Protein AF-0000000082466455 (afdb_homodimer)

Organism: NCBI:txid158383

Solvent-accessible surface area (backbone atoms only — not comparable to full-atom values): 13881 Å² total; per-residue (Å²): 121,80,54,80,85,38,40,35,32,42,37,34,37,59,54,30,29,30,34,30,73,45,68,68,47,48,50,51,32,52,70,44,43,46,78,73,45,52,75,48,39,27,40,29,55,60,78,48,70,67,38,54,51,48,39,32,26,54,29,37,38,60,26,52,30,35,30,34,48,89,71,61,56,89,61,53,68,54,72,62,42,82,43,93,73,68,73,70,68,55,78,67,77,75,62,72,74,73,79,71,82,70,79,76,73,80,74,82,76,82,76,86,74,79,69,74,87,128,120,79,53,81,84,39,38,35,33,42,38,35,38,58,54,30,29,30,35,31,74,46,68,68,46,47,52,52,33,51,72,44,43,47,78,72,45,51,76,49,38,29,41,30,54,61,79,48,70,67,38,54,50,48,38,32,25,55,29,38,39,60,27,52,30,33,30,36,48,89,72,60,54,88,62,54,68,55,72,62,42,82,43,92,72,68,74,72,67,55,80,65,74,75,62,74,72,74,79,69,80,70,79,74,72,77,73,80,75,80,82,86,80,80,78,68,87,121

Secondary structure (DSSP, 8-state):
---GGGEEEEEEETTEEEEE--HHHHHHHHHH--SSS-EEEEEEE---HHHHHHHHHHSEES-SEEEEGGG--TTTT-SEEEE---TT----------------------S-------/---GGGEEEEEEETTEEEEE--HHHHHHHHHH--SSS-EEEEEEE---HHHHHHHHHHSEES-SEEEEGGG--TTTT-SEEEE---TT------------------------------

InterPro domains:
  IPR009027 Large ribosomal subunit protein bL9/RNase H1, N-terminal [SSF55658] (7-55)
  IPR011320 Ribonuclease H1, N-terminal [PF01693] (8-55)
  IPR037056 Ribonuclease H1, N-terminal domain superfamily [G3DSA:3.40.970.10] (5-66)

Radius of gyration: 27.89 Å; Cα contacts (8 Å, |Δi|>4): 369; chains: 2; bounding box: 86×78×66 Å

Nearest PDB structures (foldseek):
  2xkj-assembly1_E-2  TM=7.579E-01  e=4.063E-01  Acinetobacter baumannii
  7yq8-assembly1_B  TM=6.892E-01  e=7.282E-01  Homo sapiens
  2xcr-assembly2_S  TM=5.497E-01  e=3.808E-01  Staphylococcus aureus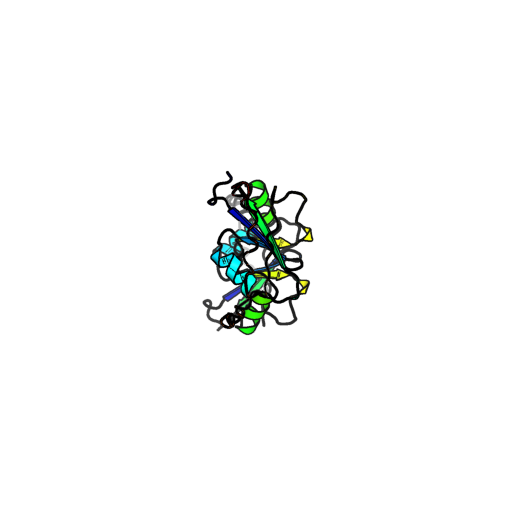
  6zy5-assembly1_B  TM=6.021E-01  e=5.618E-01  Homo sapiens
  6zy7-assembly1_B  TM=6.020E-01  e=6.396E-01  Homo sapiens

pLDDT: mean 76.19, std 29.37, range [19.64, 98.81]

Foldseek 3Di:
DQPLQFKWKWKDFPPDIDIGNDPVVVVVCVVPDDPPPPMDMDMDGDCDPVNVVVCVVVHPDPDPDDDDPVPDDPCNVPDDDDDPDDPPPPVPPPPPPPPPVPPPDPPPDDDDPPDDDD/DQPLQFKKKWKDFPPDIDIGNDPVVVVVCVVPDDPPPPMDMDMDGDCDPVNVVVCVVVHPDPDPDDDDPVPDDPCNVPDDDDDPDDPPVPVPPPPPPPPPPPPPPCPPDDDDDDPPPD

Structure (mmCIF, N/CA/C/O backbone):
data_AF-0000000082466455-model_v1
#
loop_
_entity.id
_entity.type
_entity.pdbx_description
1 polymer 'Uncharacterized protein LOC111371151'
#
loop_
_atom_site.group_PDB
_atom_site.id
_atom_site.type_symbol
_atom_site.label_atom_id
_atom_site.label_alt_id
_atom_site.label_comp_id
_atom_site.label_asym_id
_atom_site.label_entity_id
_atom_site.label_seq_id
_atom_site.pdbx_PDB_ins_code
_atom_site.Cartn_x
_atom_site.Cartn_y
_atom_site.Cartn_z
_atom_site.occupancy
_atom_site.B_iso_or_equiv
_atom_site.auth_seq_id
_atom_site.auth_comp_id
_atom_site.auth_asym_id
_atom_site.auth_atom_id
_atom_site.pdbx_PDB_model_num
ATOM 1 N N . MET A 1 1 ? -4.281 29.531 2.154 1 42.91 1 MET A N 1
ATOM 2 C CA . MET A 1 1 ? -4.984 28.344 2.631 1 42.91 1 MET A CA 1
ATOM 3 C C . MET A 1 1 ? -4.664 27.141 1.763 1 42.91 1 MET A C 1
ATOM 5 O O . MET A 1 1 ? -4.32 27.281 0.588 1 42.91 1 MET A O 1
ATOM 9 N N . ALA A 1 2 ? -4.016 26.156 2.412 1 56.28 2 ALA A N 1
ATOM 10 C CA . ALA A 1 2 ? -3.617 25.094 1.496 1 56.28 2 ALA A CA 1
ATOM 11 C C . ALA A 1 2 ? -4.75 24.75 0.532 1 56.28 2 ALA A C 1
ATOM 13 O O . ALA A 1 2 ? -5.918 24.734 0.919 1 56.28 2 ALA A O 1
ATOM 14 N N . ASP A 1 3 ? -4.609 25.078 -0.739 1 65 3 ASP A N 1
ATOM 15 C CA . ASP A 1 3 ? -5.629 24.812 -1.751 1 65 3 ASP A CA 1
ATOM 16 C C . ASP A 1 3 ? -6.098 23.359 -1.711 1 65 3 ASP A C 1
ATOM 18 O O . ASP A 1 3 ? -5.289 22.453 -1.527 1 65 3 ASP A O 1
ATOM 22 N N . GLU A 1 4 ? -7.398 23.141 -1.585 1 70.38 4 GLU A N 1
ATOM 23 C CA . GLU A 1 4 ? -8.078 21.844 -1.556 1 70.38 4 GLU A CA 1
ATOM 24 C C . GLU A 1 4 ? -7.512 20.906 -2.611 1 70.38 4 GLU A C 1
ATOM 26 O O . GLU A 1 4 ? -7.551 19.672 -2.441 1 70.38 4 GLU A O 1
ATOM 31 N N . LYS A 1 5 ? -6.777 21.688 -3.59 1 81 5 LYS A N 1
ATOM 32 C CA . LYS A 1 5 ? -6.262 20.906 -4.707 1 81 5 LYS A CA 1
ATOM 33 C C . LYS A 1 5 ? -5.004 20.141 -4.312 1 81 5 LYS A C 1
ATOM 35 O O . LYS A 1 5 ? -4.672 19.109 -4.922 1 81 5 LYS A O 1
ATOM 40 N N . ASP A 1 6 ? -4.465 20.5 -3.186 1 92.88 6 ASP A N 1
ATOM 41 C CA . ASP A 1 6 ? -3.205 19.875 -2.807 1 92.88 6 ASP A CA 1
ATOM 42 C C . ASP A 1 6 ? -3.396 18.953 -1.604 1 92.88 6 ASP A C 1
ATOM 44 O O . ASP A 1 6 ? -2.42 18.516 -0.985 1 92.88 6 ASP A O 1
ATOM 48 N N . ALA A 1 7 ? -4.664 18.656 -1.345 1 96.44 7 ALA A N 1
ATOM 49 C CA . ALA A 1 7 ? -4.957 17.812 -0.189 1 96.44 7 ALA A CA 1
ATOM 50 C C . ALA A 1 7 ? -4.504 16.375 -0.431 1 96.44 7 ALA A C 1
ATOM 52 O O . ALA A 1 7 ? -4.5 15.906 -1.57 1 96.44 7 ALA A O 1
ATOM 53 N N . PHE A 1 8 ? -4.043 15.773 0.635 1 97.94 8 PHE A N 1
ATOM 54 C CA . PHE A 1 8 ? -3.789 14.336 0.643 1 97.94 8 PHE A CA 1
ATOM 55 C C . PHE A 1 8 ? -4.207 13.719 1.972 1 97.94 8 PHE A C 1
ATOM 57 O O . PHE A 1 8 ? -4.344 14.43 2.975 1 97.94 8 PHE A O 1
ATOM 64 N N . TYR A 1 9 ? -4.438 12.477 1.928 1 98 9 TYR A N 1
ATOM 65 C CA . TYR A 1 9 ? -4.863 11.742 3.111 1 98 9 TYR A CA 1
ATOM 66 C C . TYR A 1 9 ? -3.896 10.602 3.42 1 98 9 TYR A C 1
ATOM 68 O O . TYR A 1 9 ? -3.445 9.898 2.512 1 98 9 TYR A O 1
ATOM 76 N N . VAL A 1 10 ? -3.547 10.547 4.695 1 98.5 10 VAL A N 1
ATOM 77 C CA . VAL A 1 10 ? -2.75 9.43 5.191 1 98.5 10 VAL A CA 1
ATOM 78 C C . VAL A 1 10 ? -3.637 8.477 5.984 1 98.5 10 VAL A C 1
ATOM 80 O O . VAL A 1 10 ? -4.285 8.875 6.953 1 98.5 10 VAL A O 1
ATOM 83 N N . VAL A 1 11 ? -3.721 7.23 5.512 1 98.06 11 VAL A N 1
ATOM 84 C CA . VAL A 1 11 ? -4.488 6.191 6.191 1 98.06 11 VAL A CA 1
ATOM 85 C C . VAL A 1 11 ? -3.537 5.172 6.816 1 98.06 11 VAL A C 1
ATOM 87 O O . VAL A 1 11 ? -2.662 4.629 6.137 1 98.06 11 VAL A O 1
ATOM 90 N N . ARG A 1 12 ? -3.621 4.996 8.125 1 97.12 12 ARG A N 1
ATOM 91 C CA . ARG A 1 12 ? -2.893 3.92 8.789 1 97.12 12 ARG A CA 1
ATOM 92 C C . ARG A 1 12 ? -3.834 2.785 9.18 1 97.12 12 ARG A C 1
ATOM 94 O O . ARG A 1 12 ? -4.785 2.994 9.93 1 97.12 12 ARG A O 1
ATOM 101 N N . LYS A 1 13 ? -3.646 1.694 8.586 1 96.69 13 LYS A N 1
ATOM 102 C CA . LYS A 1 13 ? -4.344 0.462 8.945 1 96.69 13 LYS A CA 1
ATOM 103 C C . LYS A 1 13 ? -3.373 -0.584 9.484 1 96.69 13 LYS A C 1
ATOM 105 O O . LYS A 1 13 ? -2.668 -1.239 8.711 1 96.69 13 LYS A O 1
ATOM 110 N N . GLY A 1 14 ? -3.385 -0.722 10.82 1 95.94 14 GLY A N 1
ATOM 111 C CA . GLY A 1 14 ? -2.322 -1.519 11.406 1 95.94 14 GLY A CA 1
ATOM 112 C C . GLY A 1 14 ? -0.934 -1.009 11.07 1 95.94 14 GLY A C 1
ATOM 113 O O . GLY A 1 14 ? -0.634 0.17 11.273 1 95.94 14 GLY A O 1
ATOM 114 N N . ASN A 1 15 ? -0.105 -1.84 10.484 1 96.94 15 ASN A N 1
ATOM 115 C CA . ASN A 1 15 ? 1.262 -1.458 10.141 1 96.94 15 ASN A CA 1
ATOM 116 C C . ASN A 1 15 ? 1.366 -0.971 8.703 1 96.94 15 ASN A C 1
ATOM 118 O O . ASN A 1 15 ? 2.467 -0.72 8.203 1 96.94 15 ASN A O 1
ATOM 122 N N . ASN A 1 16 ? 0.248 -0.893 8.047 1 97.75 16 ASN A N 1
ATOM 123 C CA . ASN A 1 16 ? 0.204 -0.42 6.668 1 97.75 16 ASN A CA 1
ATOM 124 C C . ASN A 1 16 ? -0.244 1.036 6.59 1 97.75 16 ASN A C 1
ATOM 126 O O . ASN A 1 16 ? -1.339 1.379 7.035 1 97.75 16 ASN A O 1
ATOM 130 N N . VAL A 1 17 ? 0.605 1.864 6.051 1 98.5 17 VAL A N 1
ATOM 131 C CA . VAL A 1 17 ? 0.299 3.281 5.879 1 98.5 17 VAL A CA 1
ATOM 132 C C . VAL A 1 17 ? 0.147 3.598 4.391 1 98.5 17 VAL A C 1
ATOM 134 O O . VAL A 1 17 ? 0.98 3.197 3.576 1 98.5 17 VAL A O 1
ATOM 137 N N . GLY A 1 18 ? -0.947 4.246 4.012 1 98.69 18 GLY A N 1
ATOM 138 C CA . GLY A 1 18 ? -1.205 4.617 2.631 1 98.69 18 GLY A CA 1
ATOM 139 C C . GLY A 1 18 ? -1.49 6.098 2.457 1 98.69 18 GLY A C 1
ATOM 140 O O . GLY A 1 18 ? -2.008 6.746 3.369 1 98.69 18 GLY A O 1
ATOM 141 N N . VAL A 1 19 ? -1.108 6.598 1.293 1 98.81 19 VAL A N 1
ATOM 142 C CA . VAL A 1 19 ? -1.396 7.977 0.917 1 98.81 19 VAL A CA 1
ATOM 143 C C . VAL A 1 19 ? -2.438 8 -0.2 1 98.81 19 VAL A C 1
ATOM 145 O O . VAL A 1 19 ? -2.295 7.305 -1.206 1 98.81 19 VAL A O 1
ATOM 148 N N . TYR A 1 20 ? -3.461 8.805 0.014 1 98 20 TYR A N 1
ATOM 149 C CA . TYR A 1 20 ? -4.543 8.984 -0.948 1 98 20 TYR A CA 1
ATOM 150 C C . TYR A 1 20 ? -4.691 10.453 -1.339 1 98 20 TYR A C 1
ATOM 152 O O . TYR A 1 20 ? -4.527 11.344 -0.501 1 98 20 TYR A O 1
ATOM 160 N N . LYS A 1 21 ? -4.996 10.625 -2.605 1 96.81 21 LYS A N 1
ATOM 161 C CA . LYS A 1 21 ? -5.316 11.977 -3.066 1 96.81 21 LYS A CA 1
ATOM 162 C C . LYS A 1 21 ? -6.742 12.047 -3.604 1 96.81 21 LYS A C 1
ATOM 164 O O . LYS A 1 21 ? -7.273 13.141 -3.826 1 96.81 21 LYS A O 1
ATOM 169 N N . SER A 1 22 ? -7.398 10.93 -3.744 1 94.38 22 SER A N 1
ATOM 170 C CA . SER A 1 22 ? -8.789 10.812 -4.176 1 94.38 22 SER A CA 1
ATOM 171 C C . SER A 1 22 ? -9.711 10.516 -2.996 1 94.38 22 SER A C 1
ATOM 173 O O . SER A 1 22 ? -9.539 9.516 -2.305 1 94.38 22 SER A O 1
ATOM 175 N N . ILE A 1 23 ? -10.727 11.359 -2.875 1 92.56 23 ILE A N 1
ATOM 176 C CA . ILE A 1 23 ? -11.695 11.164 -1.804 1 92.56 23 ILE A CA 1
ATOM 177 C C . ILE A 1 23 ? -12.461 9.867 -2.029 1 92.56 23 ILE A C 1
ATOM 179 O O . ILE A 1 23 ? -12.789 9.156 -1.074 1 92.56 23 ILE A O 1
ATOM 183 N N . SER A 1 24 ? -12.773 9.656 -3.291 1 95.69 24 SER A N 1
ATOM 184 C CA . SER A 1 24 ? -13.508 8.438 -3.611 1 95.69 24 SER A CA 1
ATOM 185 C C . SER A 1 24 ? -12.719 7.195 -3.197 1 95.69 24 SER A C 1
ATOM 187 O O . SER A 1 24 ? -13.281 6.258 -2.627 1 95.69 24 SER A O 1
ATOM 189 N N . ASP A 1 25 ? -11.383 7.152 -3.459 1 96.75 25 ASP A N 1
ATOM 190 C CA . ASP A 1 25 ? -10.547 6.023 -3.066 1 96.75 25 ASP A CA 1
ATOM 191 C C . ASP A 1 25 ? -10.438 5.93 -1.546 1 96.75 25 ASP A C 1
ATOM 193 O O . ASP A 1 25 ? -10.414 4.832 -0.987 1 96.75 25 ASP A O 1
ATOM 197 N N . LEU A 1 26 ? -10.32 7.09 -0.921 1 96.5 26 LEU A N 1
ATOM 198 C CA . LEU A 1 26 ? -10.258 7.109 0.536 1 96.5 26 LEU A CA 1
ATOM 199 C C . LEU A 1 26 ? -11.523 6.5 1.142 1 96.5 26 LEU A C 1
ATOM 201 O O . LEU A 1 26 ? -11.438 5.648 2.031 1 96.5 26 LEU A O 1
ATOM 205 N N . GLN A 1 27 ? -12.711 6.898 0.647 1 93.81 27 GLN A N 1
ATOM 206 C CA . GLN A 1 27 ? -13.977 6.406 1.172 1 93.81 27 GLN A CA 1
ATOM 207 C C . GLN A 1 27 ? -14.125 4.902 0.95 1 93.81 27 GLN A C 1
ATOM 209 O O . GLN A 1 27 ? -14.641 4.191 1.812 1 93.81 27 GLN A O 1
ATOM 214 N N . ALA A 1 28 ? -13.734 4.453 -0.174 1 94.25 28 ALA A N 1
ATOM 215 C CA . ALA A 1 28 ? -13.836 3.031 -0.498 1 94.25 28 ALA A CA 1
ATOM 216 C C . ALA A 1 28 ? -13.023 2.188 0.484 1 94.25 28 ALA A C 1
ATOM 218 O O . ALA A 1 28 ? -13.492 1.142 0.943 1 94.25 28 ALA A O 1
ATOM 219 N N . VAL A 1 29 ? -11.812 2.623 0.77 1 94.44 29 VAL A N 1
ATOM 220 C CA . VAL A 1 29 ? -10.961 1.854 1.672 1 94.44 29 VAL A CA 1
ATOM 221 C C . VAL A 1 29 ? -11.555 1.864 3.078 1 94.44 29 VAL A C 1
ATOM 223 O O . VAL A 1 29 ? -11.516 0.851 3.779 1 94.44 29 VAL A O 1
ATOM 226 N N . LEU A 1 30 ? -12.102 2.994 3.51 1 93.44 30 LEU A N 1
ATOM 227 C CA . LEU A 1 30 ? -12.664 3.102 4.852 1 93.44 30 LEU A CA 1
ATOM 228 C C . LEU A 1 30 ? -13.922 2.248 4.98 1 93.44 30 LEU A C 1
ATOM 230 O O . LEU A 1 30 ? -14.156 1.635 6.027 1 93.44 30 LEU A O 1
ATOM 234 N N . ARG A 1 31 ? -14.672 2.141 3.918 1 91.06 31 ARG A N 1
ATOM 235 C CA . ARG A 1 31 ? -15.906 1.37 3.93 1 91.06 31 ARG A CA 1
ATOM 236 C C . ARG A 1 31 ? -15.617 -0.127 3.967 1 91.06 31 ARG A C 1
ATOM 238 O O . ARG A 1 31 ? -16.406 -0.903 4.508 1 91.06 31 ARG A O 1
ATOM 245 N N . SER A 1 32 ? -14.516 -0.476 3.367 1 90.88 32 SER A N 1
ATOM 246 C CA . SER A 1 32 ? -14.195 -1.896 3.25 1 90.88 32 SER A CA 1
ATOM 247 C C . SER A 1 32 ? -13.391 -2.385 4.449 1 90.88 32 SER A C 1
ATOM 249 O O . SER A 1 32 ? -13.172 -3.586 4.605 1 90.88 32 SER A O 1
ATOM 251 N N . SER A 1 33 ? -12.992 -1.539 5.32 1 89.56 33 SER A N 1
ATOM 252 C CA . SER A 1 33 ? -12.07 -1.89 6.402 1 89.56 33 SER A CA 1
ATOM 253 C C . SER A 1 33 ? -12.789 -2.65 7.512 1 89.56 33 SER A C 1
ATOM 255 O O . SER A 1 33 ? -13.914 -2.301 7.887 1 89.56 33 SER A O 1
ATOM 257 N N . VAL A 1 34 ? -12.141 -3.701 7.992 1 87.31 34 VAL A N 1
ATOM 258 C CA . VAL A 1 34 ? -12.586 -4.418 9.18 1 87.31 34 VAL A CA 1
ATOM 259 C C . VAL A 1 34 ? -12.008 -3.762 10.43 1 87.31 34 VAL A C 1
ATOM 261 O O . VAL A 1 34 ? -11.125 -2.908 10.336 1 87.31 34 VAL A O 1
ATOM 264 N N . ASN A 1 35 ? -12.5 -4.156 11.602 1 82.38 35 ASN A N 1
ATOM 265 C CA . ASN A 1 35 ? -12.094 -3.506 12.844 1 82.38 35 ASN A CA 1
ATOM 266 C C . ASN A 1 35 ? -10.656 -3.852 13.219 1 82.38 35 ASN A C 1
ATOM 268 O O . ASN A 1 35 ? -10 -3.096 13.938 1 82.38 35 ASN A O 1
ATOM 272 N N . ASP A 1 36 ? -10.227 -5.008 12.797 1 86.06 36 ASP A N 1
ATOM 273 C CA . ASP A 1 36 ? -8.852 -5.434 13.031 1 86.06 36 ASP A CA 1
ATOM 274 C C . ASP A 1 36 ? -8.148 -5.75 11.711 1 86.06 36 ASP A C 1
ATOM 276 O O . ASP A 1 36 ? -8.516 -6.703 11.016 1 86.06 36 ASP A O 1
ATOM 280 N N . PRO A 1 37 ? -7.129 -4.914 11.453 1 91.06 37 PRO A N 1
ATOM 281 C CA . PRO A 1 37 ? -6.402 -3.951 12.281 1 91.06 37 PRO A CA 1
ATOM 282 C C . PRO A 1 37 ? -7.121 -2.609 12.398 1 91.06 37 PRO A C 1
ATOM 284 O O . PRO A 1 37 ? -8.039 -2.328 11.633 1 91.06 37 PRO A O 1
ATOM 287 N N . SER A 1 38 ? -6.816 -1.804 13.414 1 92.12 38 SER A N 1
ATOM 288 C CA . SER A 1 38 ? -7.387 -0.475 13.617 1 92.12 38 SER A CA 1
ATOM 289 C C . SER A 1 38 ? -7.008 0.464 12.477 1 92.12 38 SER A C 1
ATOM 291 O O . SER A 1 38 ? -5.984 0.271 11.82 1 92.12 38 SER A O 1
ATOM 293 N N . VAL A 1 39 ? -7.891 1.496 12.289 1 95.38 39 VAL A N 1
ATOM 294 C CA . VAL A 1 39 ? -7.684 2.434 11.188 1 95.38 39 VAL A CA 1
ATOM 295 C C . VAL A 1 39 ? -7.652 3.861 11.727 1 95.38 39 VAL A C 1
ATOM 297 O O . VAL A 1 39 ? -8.453 4.223 12.594 1 95.38 39 VAL A O 1
ATOM 300 N N . SER A 1 40 ? -6.715 4.625 11.305 1 95.75 40 SER A N 1
ATOM 301 C CA . SER A 1 40 ? -6.66 6.062 11.547 1 95.75 40 SER A CA 1
ATOM 302 C C . SER A 1 40 ? -6.465 6.836 10.242 1 95.75 40 SER A C 1
ATOM 304 O O . SER A 1 40 ? -5.812 6.352 9.32 1 95.75 40 SER A O 1
ATOM 306 N N . VAL A 1 41 ? -7.094 8.016 10.219 1 97.19 41 VAL A N 1
ATOM 307 C CA . VAL A 1 41 ? -7.031 8.836 9.016 1 97.19 41 VAL A CA 1
ATOM 308 C C . VAL A 1 41 ? -6.535 10.234 9.367 1 97.19 41 VAL A C 1
ATOM 310 O O . VAL A 1 41 ? -6.961 10.812 10.367 1 97.19 41 VAL A O 1
ATOM 313 N N . PHE A 1 42 ? -5.621 10.75 8.57 1 97.69 42 PHE A N 1
ATOM 314 C CA . PHE A 1 42 ? -5.086 12.102 8.711 1 97.69 42 PHE A CA 1
ATOM 315 C C . PHE A 1 42 ? -5.199 12.867 7.395 1 97.69 42 PHE A C 1
ATOM 317 O O . PHE A 1 42 ? -5.117 12.273 6.316 1 97.69 42 PHE A O 1
ATOM 324 N N . LYS A 1 43 ? -5.383 14.125 7.539 1 96.81 43 LYS A N 1
ATOM 325 C CA . LYS A 1 43 ? -5.449 15 6.367 1 96.81 43 LYS A CA 1
ATOM 326 C C . LYS A 1 43 ? -4.293 15.992 6.363 1 96.81 43 LYS A C 1
ATOM 328 O O . LYS A 1 43 ? -3.957 16.562 7.398 1 96.81 43 LYS A O 1
ATOM 333 N N . GLY A 1 44 ? -3.582 16.125 5.25 1 97.5 44 GLY A N 1
ATOM 334 C CA . GLY A 1 44 ? -2.533 17.109 5.055 1 97.5 44 GLY A CA 1
ATOM 335 C C . GLY A 1 44 ? -2.652 17.859 3.74 1 97.5 44 GLY A C 1
ATOM 336 O O . GLY A 1 44 ? -3.539 17.562 2.936 1 97.5 44 GLY A O 1
ATOM 337 N N . TYR A 1 45 ? -1.87 18.922 3.625 1 96.38 45 TYR A N 1
ATOM 338 C CA . TYR A 1 45 ? -1.803 19.703 2.393 1 96.38 45 TYR A CA 1
ATOM 339 C C . TYR A 1 45 ? -0.364 19.828 1.906 1 96.38 45 TYR A C 1
ATOM 341 O O . TYR A 1 45 ? 0.562 19.953 2.713 1 96.38 45 TYR A O 1
ATOM 349 N N . GLY A 1 46 ? -0.161 19.719 0.551 1 95.12 46 GLY A N 1
ATOM 350 C CA . GLY A 1 46 ? 1.148 19.953 -0.032 1 95.12 46 GLY A CA 1
ATOM 351 C C . GLY A 1 46 ? 2.156 18.875 0.285 1 95.12 46 GLY A C 1
ATOM 352 O O . GLY A 1 46 ? 3.217 19.141 0.851 1 95.12 46 GLY A O 1
ATOM 353 N N . LEU A 1 47 ? 1.874 17.625 -0.035 1 97 47 LEU A N 1
ATOM 354 C CA . LEU A 1 47 ? 2.848 16.547 0.13 1 97 47 LEU A CA 1
ATOM 355 C C . LEU A 1 47 ? 4.148 16.875 -0.595 1 97 47 LEU A C 1
ATOM 357 O O . LEU A 1 47 ? 4.164 17.016 -1.82 1 97 47 LEU A O 1
ATOM 361 N N . SER A 1 48 ? 5.273 17.031 0.147 1 96.69 48 SER A N 1
ATOM 362 C CA . SER A 1 48 ? 6.535 17.469 -0.445 1 96.69 48 SER A CA 1
ATOM 363 C C . SER A 1 48 ? 7.07 16.422 -1.429 1 96.69 48 SER A C 1
ATOM 365 O O . SER A 1 48 ? 6.785 15.234 -1.298 1 96.69 48 SER A O 1
ATOM 367 N N . ARG A 1 49 ? 7.879 16.891 -2.367 1 96.75 49 ARG A N 1
ATOM 368 C CA . ARG A 1 49 ? 8.539 16 -3.312 1 96.75 49 ARG A CA 1
ATOM 369 C C . ARG A 1 49 ? 9.469 15.031 -2.59 1 96.75 49 ARG A C 1
ATOM 371 O O . ARG A 1 49 ? 9.586 13.867 -2.979 1 96.75 49 ARG A O 1
ATOM 378 N N . GLU A 1 50 ? 10.094 15.477 -1.577 1 97 50 GLU A N 1
ATOM 379 C CA . GLU A 1 50 ? 10.992 14.641 -0.79 1 97 50 GLU A CA 1
ATOM 380 C C . GLU A 1 50 ? 10.242 13.5 -0.109 1 97 50 GLU A C 1
ATOM 382 O O . GLU A 1 50 ? 10.719 12.367 -0.067 1 97 50 GLU A O 1
ATOM 387 N N . ALA A 1 51 ? 9.062 13.812 0.42 1 98 51 ALA A N 1
ATOM 388 C CA . ALA A 1 51 ? 8.227 12.789 1.05 1 98 51 ALA A CA 1
ATOM 389 C C . ALA A 1 51 ? 7.77 11.75 0.03 1 98 51 ALA A C 1
ATOM 391 O O . ALA A 1 51 ? 7.824 10.547 0.295 1 98 51 ALA A O 1
ATOM 392 N N . GLU A 1 52 ? 7.336 12.227 -1.146 1 97.25 52 GLU A N 1
ATOM 393 C CA . GLU A 1 52 ? 6.898 11.328 -2.207 1 97.25 52 GLU A CA 1
ATOM 394 C C . GLU A 1 52 ? 8.023 10.383 -2.631 1 97.25 52 GLU A C 1
ATOM 396 O O . GLU A 1 52 ? 7.809 9.188 -2.805 1 97.25 52 GLU A O 1
ATOM 401 N N . GLN A 1 53 ? 9.211 10.922 -2.775 1 96.5 53 GLN A N 1
ATOM 402 C CA . GLN A 1 53 ? 10.367 10.117 -3.162 1 96.5 53 GLN A CA 1
ATOM 403 C C . GLN A 1 53 ? 10.711 9.094 -2.084 1 96.5 53 GLN A C 1
ATOM 405 O O . GLN A 1 53 ? 11.023 7.941 -2.391 1 96.5 53 GLN A O 1
ATOM 410 N N . TYR A 1 54 ? 10.633 9.578 -0.849 1 97.5 54 TYR A N 1
ATOM 411 C CA . TYR A 1 54 ? 10.969 8.688 0.258 1 97.5 54 TYR A CA 1
ATOM 412 C C . TYR A 1 54 ? 10 7.512 0.323 1 97.5 54 TYR A C 1
ATOM 414 O O . TYR A 1 54 ? 10.422 6.355 0.394 1 97.5 54 TYR A O 1
ATOM 422 N N . VAL A 1 55 ? 8.672 7.797 0.252 1 97.38 55 VAL A N 1
ATOM 423 C CA . VAL A 1 55 ? 7.68 6.73 0.385 1 97.38 55 VAL A CA 1
ATOM 424 C C . VAL A 1 55 ? 7.762 5.797 -0.819 1 97.38 55 VAL A C 1
ATOM 426 O O . VAL A 1 55 ? 7.543 4.59 -0.692 1 97.38 55 VAL A O 1
ATOM 429 N N . SER A 1 56 ? 8.062 6.359 -1.991 1 95.5 56 SER A N 1
ATOM 430 C CA . SER A 1 56 ? 8.195 5.535 -3.189 1 95.5 56 SER A CA 1
ATOM 431 C C . SER A 1 56 ? 9.406 4.617 -3.1 1 95.5 56 SER A C 1
ATOM 433 O O . SER A 1 56 ? 9.352 3.465 -3.529 1 95.5 56 SER A O 1
ATOM 435 N N . SER A 1 57 ? 10.531 5.105 -2.545 1 95.69 57 SER A N 1
ATOM 436 C CA . SER A 1 57 ? 11.773 4.344 -2.488 1 95.69 57 SER A CA 1
ATOM 437 C C . SER A 1 57 ? 11.703 3.25 -1.428 1 95.69 57 SER A C 1
ATOM 439 O O . SER A 1 57 ? 12.227 2.15 -1.63 1 95.69 57 SER A O 1
ATOM 441 N N . HIS A 1 58 ? 11.023 3.572 -0.266 1 96.94 58 HIS A N 1
ATOM 442 C CA . HIS A 1 58 ? 11 2.633 0.849 1 96.94 58 HIS A CA 1
ATOM 443 C C . HIS A 1 58 ? 9.734 1.779 0.818 1 96.94 58 HIS A C 1
ATOM 445 O O . HIS A 1 58 ? 9.664 0.742 1.482 1 96.94 58 HIS A O 1
ATOM 451 N N . GLY A 1 59 ? 8.727 2.266 0.084 1 97.75 59 GLY A N 1
ATOM 452 C CA . GLY A 1 59 ? 7.438 1.602 0.035 1 97.75 59 GLY A CA 1
ATOM 453 C C . GLY A 1 59 ? 7.02 1.21 -1.369 1 97.75 59 GLY A C 1
ATOM 454 O O . GLY A 1 59 ? 7.852 0.79 -2.176 1 97.75 59 GLY A O 1
ATOM 455 N N . LEU A 1 60 ? 5.738 1.173 -1.588 1 98.12 60 LEU A N 1
ATOM 456 C CA . LEU A 1 60 ? 5.129 0.804 -2.861 1 98.12 60 LEU A CA 1
ATOM 457 C C . LEU A 1 60 ? 4.426 2 -3.492 1 98.12 60 LEU A C 1
ATOM 459 O O . LEU A 1 60 ? 4 2.92 -2.789 1 98.12 60 LEU A O 1
ATOM 463 N N . LYS A 1 61 ? 4.363 1.973 -4.762 1 97.88 61 LYS A N 1
ATOM 464 C CA . LYS A 1 61 ? 3.635 2.992 -5.512 1 97.88 61 LYS A CA 1
ATOM 465 C C . LYS A 1 61 ? 2.631 2.357 -6.469 1 97.88 61 LYS A C 1
ATOM 467 O O . LYS A 1 61 ? 2.971 1.428 -7.207 1 97.88 61 LYS A O 1
ATOM 472 N N . ASN A 1 62 ? 1.384 2.852 -6.418 1 98 62 ASN A N 1
ATOM 473 C CA . ASN A 1 62 ? 0.294 2.521 -7.332 1 98 62 ASN A CA 1
ATOM 474 C C . ASN A 1 62 ? -0.069 1.041 -7.258 1 98 62 ASN A C 1
ATOM 476 O O . ASN A 1 62 ? -0.422 0.432 -8.266 1 98 62 ASN A O 1
ATOM 480 N N . ALA A 1 63 ? 0.122 0.409 -6.137 1 98.19 63 ALA A N 1
ATOM 481 C CA . ALA A 1 63 ? -0.385 -0.947 -5.945 1 98.19 63 ALA A CA 1
ATOM 482 C C . ALA A 1 63 ? -1.91 -0.965 -5.922 1 98.19 63 ALA A C 1
ATOM 484 O O . ALA A 1 63 ? -2.539 -0.066 -5.359 1 98.19 63 ALA A O 1
ATOM 485 N N . ILE A 1 64 ? -2.504 -1.955 -6.504 1 98.12 64 ILE A N 1
ATOM 486 C CA . ILE A 1 64 ? -3.955 -2.086 -6.445 1 98.12 64 ILE A CA 1
ATOM 487 C C . ILE A 1 64 ? -4.387 -2.381 -5.012 1 98.12 64 ILE A C 1
ATOM 489 O O . ILE A 1 64 ? -5.359 -1.805 -4.516 1 98.12 64 ILE A O 1
ATOM 493 N N . TYR A 1 65 ? -3.658 -3.328 -4.371 1 98.25 65 TYR A N 1
ATOM 494 C CA . TYR A 1 65 ? -3.826 -3.639 -2.957 1 98.25 65 TYR A CA 1
ATOM 495 C C . TYR A 1 65 ? -2.492 -3.586 -2.223 1 98.25 65 TYR A C 1
ATOM 497 O O . TYR A 1 65 ? -1.438 -3.818 -2.82 1 98.25 65 TYR A O 1
ATOM 505 N N . SER A 1 66 ? -2.502 -3.209 -0.962 1 98.5 66 SER A N 1
ATOM 506 C CA . SER A 1 66 ? -1.354 -3.379 -0.077 1 98.5 66 SER A CA 1
ATOM 507 C C . SER A 1 66 ? -1.783 -3.914 1.285 1 98.5 66 SER A C 1
ATOM 509 O O . SER A 1 66 ? -2.867 -3.59 1.773 1 98.5 66 SER A O 1
ATOM 511 N N . ILE A 1 67 ? -0.975 -4.734 1.833 1 98.25 67 ILE A N 1
ATOM 512 C CA . ILE A 1 67 ? -1.289 -5.352 3.117 1 98.25 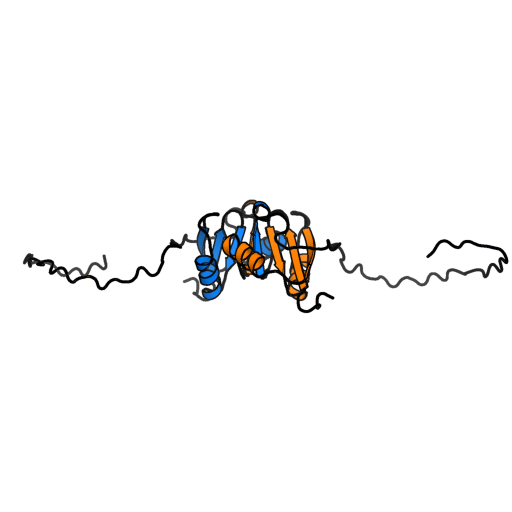67 ILE A CA 1
ATOM 513 C C . ILE A 1 67 ? 0 -5.613 3.893 1 98.25 67 ILE A C 1
ATOM 515 O O . ILE A 1 67 ? 1.074 -5.738 3.299 1 98.25 67 ILE A O 1
ATOM 519 N N . ASP A 1 68 ? -0.129 -5.609 5.164 1 97.94 68 ASP A N 1
ATOM 520 C CA . ASP A 1 68 ? 0.998 -5.973 6.016 1 97.94 68 ASP A CA 1
ATOM 521 C C . ASP A 1 68 ? 1.387 -7.438 5.816 1 97.94 68 ASP A C 1
ATOM 523 O O . ASP A 1 68 ? 0.52 -8.312 5.758 1 97.94 68 ASP A O 1
ATOM 527 N N . ALA A 1 69 ? 2.686 -7.664 5.758 1 97.19 69 ALA A N 1
ATOM 528 C CA . ALA A 1 69 ? 3.18 -9.023 5.555 1 97.19 69 ALA A CA 1
ATOM 529 C C . ALA A 1 69 ? 2.666 -9.961 6.641 1 97.19 69 ALA A C 1
ATOM 531 O O . ALA A 1 69 ? 2.395 -11.141 6.379 1 97.19 69 ALA A O 1
ATOM 532 N N . GLY A 1 70 ? 2.465 -9.422 7.789 1 96.06 70 GLY A N 1
ATOM 533 C CA . GLY A 1 70 ? 1.993 -10.219 8.906 1 96.06 70 GLY A CA 1
ATOM 534 C C . GLY A 1 70 ? 0.565 -10.703 8.734 1 96.06 70 GLY A C 1
ATOM 535 O O . GLY A 1 70 ? 0.122 -11.609 9.445 1 96.06 70 GLY A O 1
ATOM 536 N N . ASN A 1 71 ? -0.155 -10.102 7.848 1 96.31 71 ASN A N 1
ATOM 537 C CA . ASN A 1 71 ? -1.546 -10.469 7.609 1 96.31 71 ASN A CA 1
ATOM 538 C C . ASN A 1 71 ? -1.688 -11.352 6.371 1 96.31 71 ASN A C 1
ATOM 540 O O . ASN A 1 71 ? -2.801 -11.703 5.98 1 96.31 71 ASN A O 1
ATOM 544 N N . VAL A 1 72 ? -0.605 -11.656 5.77 1 97.06 72 VAL A N 1
ATOM 545 C CA . VAL A 1 72 ? -0.671 -12.547 4.617 1 97.06 72 VAL A CA 1
ATOM 546 C C . VAL A 1 72 ? -0.749 -14 5.086 1 97.06 72 VAL A C 1
ATOM 548 O O . VAL A 1 72 ? 0.232 -14.547 5.594 1 97.06 72 VAL A O 1
ATOM 551 N N . GLN A 1 73 ? -1.904 -14.531 4.93 1 93.06 73 GLN A N 1
ATOM 552 C CA . GLN A 1 73 ? -2.141 -15.93 5.293 1 93.06 73 GLN A CA 1
ATOM 553 C C . GLN A 1 73 ? -1.525 -16.875 4.27 1 93.06 73 GLN A C 1
ATOM 555 O O . GLN A 1 73 ? -1.217 -16.469 3.146 1 93.06 73 GLN A O 1
ATOM 560 N N . ASP A 1 74 ? -1.474 -18.109 4.719 1 92.25 74 ASP A N 1
ATOM 561 C CA . ASP A 1 74 ? -0.987 -19.141 3.811 1 92.25 74 ASP A CA 1
ATOM 562 C C . ASP A 1 74 ? -1.893 -19.266 2.588 1 92.25 74 ASP A C 1
ATOM 564 O O . ASP A 1 74 ? -3.119 -19.219 2.709 1 92.25 74 ASP A O 1
ATOM 568 N N . ASP A 1 75 ? -1.43 -19.234 1.438 1 95.56 75 ASP A N 1
ATOM 569 C CA . ASP A 1 75 ? -2.082 -19.484 0.157 1 95.56 75 ASP A CA 1
ATOM 570 C C . ASP A 1 75 ? -3.006 -18.328 -0.229 1 95.56 75 ASP A C 1
ATOM 572 O O . ASP A 1 75 ? -3.902 -18.5 -1.059 1 95.56 75 ASP A O 1
ATOM 576 N N . LEU A 1 76 ? -2.869 -17.25 0.429 1 97.69 76 LEU A N 1
ATOM 577 C CA . LEU A 1 76 ? -3.721 -16.094 0.156 1 97.69 76 LEU A CA 1
ATOM 578 C C . LEU A 1 76 ? -3.768 -15.805 -1.339 1 97.69 76 LEU A C 1
ATOM 580 O O . LEU A 1 76 ? -4.832 -15.5 -1.884 1 97.69 76 LEU A O 1
ATOM 584 N N . PHE A 1 77 ? -2.664 -16 -1.94 1 97.81 77 PHE A N 1
ATOM 585 C CA . PHE A 1 77 ? -2.58 -15.609 -3.342 1 97.81 77 PHE A CA 1
ATOM 586 C C . PHE A 1 77 ? -2.568 -16.828 -4.25 1 97.81 77 PHE A C 1
ATOM 588 O O . PHE A 1 77 ? -2.299 -16.719 -5.445 1 97.81 77 PHE A O 1
ATOM 595 N N . GLY A 1 78 ? -2.861 -18 -3.688 1 97 78 GLY A N 1
ATOM 596 C CA . GLY A 1 78 ? -2.797 -19.219 -4.465 1 97 78 GLY A CA 1
ATOM 597 C C . GLY A 1 78 ? -1.387 -19.594 -4.887 1 97 78 GLY A C 1
ATOM 598 O O . GLY A 1 78 ? -0.431 -19.359 -4.141 1 97 78 GLY A O 1
ATOM 599 N N . LYS A 1 79 ? -1.306 -20.25 -6.016 1 94.69 79 LYS A N 1
ATOM 600 C CA . LYS A 1 79 ? 0.014 -20.609 -6.523 1 94.69 79 LYS A CA 1
ATOM 601 C C . LYS A 1 79 ? 0.692 -19.438 -7.203 1 94.69 79 LYS A C 1
ATOM 603 O O . LYS A 1 79 ? 0.134 -18.844 -8.133 1 94.69 79 LYS A O 1
ATOM 608 N N . VAL A 1 80 ? 1.811 -19.078 -6.621 1 96.88 80 VAL A N 1
ATOM 609 C CA . VAL A 1 80 ? 2.596 -18 -7.219 1 96.88 80 VAL A CA 1
ATOM 610 C C . VAL A 1 80 ? 4.035 -18.469 -7.43 1 96.88 80 VAL A C 1
ATOM 612 O O . VAL A 1 80 ? 4.508 -19.375 -6.738 1 96.88 80 VAL A O 1
ATOM 615 N N . VAL A 1 81 ? 4.73 -17.859 -8.422 1 96.25 81 VAL A N 1
ATOM 616 C CA . VAL A 1 81 ? 6.102 -18.219 -8.758 1 96.25 81 VAL A CA 1
ATOM 617 C C . VAL A 1 81 ? 7.035 -17.047 -8.484 1 96.25 81 VAL A C 1
ATOM 619 O O . VAL A 1 81 ? 6.723 -15.906 -8.836 1 96.25 81 VAL A O 1
ATOM 622 N N . ALA A 1 82 ? 8.172 -17.297 -7.809 1 96.19 82 ALA A N 1
ATOM 623 C CA . ALA A 1 82 ? 9.148 -16.25 -7.531 1 96.19 82 ALA A CA 1
ATOM 624 C C . ALA A 1 82 ? 9.805 -15.75 -8.82 1 96.19 82 ALA A C 1
ATOM 626 O O . ALA A 1 82 ? 10.148 -16.547 -9.695 1 96.19 82 ALA A O 1
ATOM 627 N N . CYS A 1 83 ? 9.82 -14.422 -8.922 1 94.25 83 CYS A N 1
ATOM 628 C CA . CYS A 1 83 ? 10.477 -13.789 -10.062 1 94.25 83 CYS A CA 1
ATOM 629 C C . CYS A 1 83 ? 11.828 -13.203 -9.656 1 94.25 83 CYS A C 1
ATOM 631 O O . CYS A 1 83 ? 11.906 -12.367 -8.75 1 94.25 83 CYS A O 1
ATOM 633 N N . PRO A 1 84 ? 12.953 -13.688 -10.234 1 87.06 84 PRO A N 1
ATOM 634 C CA . PRO A 1 84 ? 14.234 -13.055 -9.922 1 87.06 84 PRO A CA 1
ATOM 635 C C . PRO A 1 84 ? 14.312 -11.602 -10.391 1 87.06 84 PRO A C 1
ATOM 637 O O . PRO A 1 84 ? 13.898 -11.289 -11.508 1 87.06 84 PRO A O 1
ATOM 640 N N . PHE A 1 85 ? 14.023 -10.734 -9.539 1 72.94 85 PHE A N 1
ATOM 641 C CA . PHE A 1 85 ? 14.148 -9.328 -9.906 1 72.94 85 PHE A CA 1
ATOM 642 C C . PHE A 1 85 ? 15.492 -8.766 -9.461 1 72.94 85 PHE A C 1
ATOM 644 O O . PHE A 1 85 ? 15.938 -9.008 -8.336 1 72.94 85 PHE A O 1
ATOM 651 N N . ARG A 1 86 ? 16.438 -8.477 -10.289 1 63.5 86 ARG A N 1
ATOM 652 C CA . ARG A 1 86 ? 17.641 -7.754 -9.914 1 63.5 86 ARG A CA 1
ATOM 653 C C . ARG A 1 86 ? 17.5 -6.262 -10.188 1 63.5 86 ARG A C 1
ATOM 655 O O . ARG A 1 86 ? 17.094 -5.863 -11.289 1 63.5 86 ARG A O 1
ATOM 662 N N . ALA A 1 87 ? 17.297 -5.535 -9.172 1 56.84 87 ALA A N 1
ATOM 663 C CA . ALA A 1 87 ? 17.234 -4.082 -9.289 1 56.84 87 ALA A CA 1
ATOM 664 C C . ALA A 1 87 ? 18.375 -3.553 -10.148 1 56.84 87 ALA A C 1
ATOM 666 O O . ALA A 1 87 ? 18.25 -2.494 -10.773 1 56.84 87 ALA A O 1
ATOM 667 N N . ASP A 1 88 ? 19.531 -4.188 -10.016 1 48.97 88 ASP A N 1
ATOM 668 C CA . ASP A 1 88 ? 20.734 -3.58 -10.578 1 48.97 88 ASP A CA 1
ATOM 669 C C . ASP A 1 88 ? 20.625 -3.471 -12.094 1 48.97 88 ASP A C 1
ATOM 671 O O . ASP A 1 88 ? 21.625 -3.203 -12.773 1 48.97 88 ASP A O 1
ATOM 675 N N . ALA A 1 89 ? 19.609 -3.951 -12.641 1 45.66 89 ALA A N 1
ATOM 676 C CA . ALA A 1 89 ? 19.938 -3.859 -14.055 1 45.66 89 ALA A CA 1
ATOM 677 C C . ALA A 1 89 ? 20.203 -2.412 -14.469 1 45.66 89 ALA A C 1
ATOM 679 O O . ALA A 1 89 ? 19.266 -1.661 -14.734 1 45.66 89 ALA A O 1
ATOM 680 N N . THR A 1 90 ? 20.906 -1.619 -13.57 1 40.69 90 THR A N 1
ATOM 681 C CA . THR A 1 90 ? 21.359 -0.436 -14.297 1 40.69 90 THR A CA 1
ATOM 682 C C . THR A 1 90 ? 21.75 -0.794 -15.727 1 40.69 90 THR A C 1
ATOM 684 O O . THR A 1 90 ? 22.469 -1.772 -15.945 1 40.69 90 THR A O 1
ATOM 687 N N . PRO A 1 91 ? 21.047 -0.351 -16.641 1 40.16 91 PRO A N 1
ATOM 688 C CA . PRO A 1 91 ? 21.562 -0.59 -17.984 1 40.16 91 PRO A CA 1
ATOM 689 C C . PRO A 1 91 ? 23.078 -0.424 -18.078 1 40.16 91 PRO A C 1
ATOM 691 O O . PRO A 1 91 ? 23.609 0.641 -17.734 1 40.16 91 PRO A O 1
ATOM 694 N N . THR A 1 92 ? 23.875 -1.274 -17.453 1 35.41 92 THR A N 1
ATOM 695 C CA . THR A 1 92 ? 25.266 -1.187 -17.859 1 35.41 92 THR A CA 1
ATOM 696 C C . THR A 1 92 ? 25.391 -0.737 -19.312 1 35.41 92 THR A C 1
ATOM 698 O O . THR A 1 92 ? 24.719 -1.279 -20.188 1 35.41 92 THR A O 1
ATOM 701 N N . THR A 1 93 ? 25.922 0.523 -19.5 1 35.88 93 THR A N 1
ATOM 702 C CA . THR A 1 93 ? 26.406 1.019 -20.797 1 35.88 93 THR A CA 1
ATOM 703 C C . THR A 1 93 ? 27.047 -0.105 -21.609 1 35.88 93 THR A C 1
ATOM 705 O O . THR A 1 93 ? 28.047 -0.691 -21.172 1 35.88 93 THR A O 1
ATOM 708 N N . LEU A 1 94 ? 26.25 -0.832 -22.219 1 36.97 94 LEU A N 1
ATOM 709 C CA . LEU A 1 94 ? 26.75 -1.732 -23.25 1 36.97 94 LEU A CA 1
ATOM 710 C C . LEU A 1 94 ? 27.922 -1.11 -24 1 36.97 94 LEU A C 1
ATOM 712 O O . LEU A 1 94 ? 27.734 -0.131 -24.734 1 36.97 94 LEU A O 1
ATOM 716 N N . HIS A 1 95 ? 29.016 -0.812 -23.203 1 38.03 95 HIS A N 1
ATOM 717 C CA . HIS A 1 95 ? 30.172 -0.491 -24.031 1 38.03 95 HIS A CA 1
ATOM 718 C C . HIS A 1 95 ? 30.297 -1.458 -25.203 1 38.03 95 HIS A C 1
ATOM 720 O O . HIS A 1 95 ? 30.109 -2.664 -25.031 1 38.03 95 HIS A O 1
ATOM 726 N N . PRO A 1 96 ? 30.281 -0.991 -26.406 1 35.31 96 PRO A N 1
ATOM 727 C CA . PRO A 1 96 ? 30.406 -1.838 -27.594 1 35.31 96 PRO A CA 1
ATOM 728 C C . PRO A 1 96 ? 31.531 -2.867 -27.453 1 35.31 96 PRO A C 1
ATOM 730 O O . PRO A 1 96 ? 32.562 -2.574 -26.875 1 35.31 96 PRO A O 1
ATOM 733 N N . PRO A 1 97 ? 31.203 -4.094 -27.172 1 32.94 97 PRO A N 1
ATOM 734 C CA . PRO A 1 97 ? 32.25 -5.102 -27.094 1 32.94 97 PRO A CA 1
ATOM 735 C C . PRO A 1 97 ? 33.375 -4.863 -28.109 1 32.94 97 PRO A C 1
ATOM 737 O O . PRO A 1 97 ? 33.094 -4.469 -29.25 1 32.94 97 PRO A O 1
ATOM 740 N N . GLN A 1 98 ? 34.344 -4.074 -27.672 1 32.38 98 GLN A N 1
ATOM 741 C CA . GLN A 1 98 ? 35.469 -4.043 -28.594 1 32.38 98 GLN A CA 1
ATOM 742 C C . GLN A 1 98 ? 35.75 -5.426 -29.188 1 32.38 98 GLN A C 1
ATOM 744 O O . GLN A 1 98 ? 35.75 -6.422 -28.453 1 32.38 98 GLN A O 1
ATOM 749 N N . ARG A 1 99 ? 35.438 -5.645 -30.438 1 31.98 99 ARG A N 1
ATOM 750 C CA . ARG A 1 99 ? 35.656 -6.801 -31.312 1 31.98 99 ARG A CA 1
ATOM 751 C C . ARG A 1 99 ? 37.062 -7.367 -31.156 1 31.98 99 ARG A C 1
ATOM 753 O O . ARG A 1 99 ? 38.031 -6.738 -31.562 1 31.98 99 ARG A O 1
ATOM 760 N N . HIS A 1 100 ? 37.469 -7.727 -29.922 1 28.17 100 HIS A N 1
ATOM 761 C CA . HIS A 1 100 ? 38.75 -8.367 -30.078 1 28.17 100 HIS A CA 1
ATOM 762 C C . HIS A 1 100 ? 38.688 -9.594 -30.984 1 28.17 100 HIS A C 1
ATOM 764 O O . HIS A 1 100 ? 37.719 -10.383 -30.875 1 28.17 100 HIS A O 1
ATOM 770 N N . ARG A 1 101 ? 39.281 -9.539 -32.156 1 26.58 101 ARG A N 1
ATOM 771 C CA . ARG A 1 101 ? 39.5 -10.492 -33.25 1 26.58 101 ARG A CA 1
ATOM 772 C C . ARG A 1 101 ? 40.031 -11.82 -32.719 1 26.58 101 ARG A C 1
ATOM 774 O O . ARG A 1 101 ? 41.125 -11.891 -32.188 1 26.58 101 ARG A O 1
ATOM 781 N N . THR A 1 102 ? 39.25 -12.492 -31.828 1 26.83 102 THR A N 1
ATOM 782 C CA . THR A 1 102 ? 39.812 -13.781 -31.438 1 26.83 102 THR A CA 1
ATOM 783 C C . THR A 1 102 ? 40 -14.68 -32.656 1 26.83 102 THR A C 1
ATOM 785 O O . THR A 1 102 ? 39.062 -14.852 -33.469 1 26.83 102 THR A O 1
ATOM 788 N N . SER A 1 103 ? 41.156 -14.812 -33.156 1 26.53 103 SER A N 1
ATOM 789 C CA . SER A 1 103 ? 41.688 -15.742 -34.125 1 26.53 103 SER A CA 1
ATOM 790 C C . SER A 1 103 ? 41.281 -17.172 -33.812 1 26.53 103 SER A C 1
ATOM 792 O O . SER A 1 103 ? 41.688 -17.734 -32.812 1 26.53 103 SER A O 1
ATOM 794 N N . CYS A 1 104 ? 39.969 -17.5 -34.062 1 26.08 104 CYS A N 1
ATOM 795 C CA . CYS A 1 104 ? 39.5 -18.875 -33.875 1 26.08 104 CYS A CA 1
ATOM 796 C C . CYS A 1 104 ? 40.281 -19.812 -34.781 1 26.08 104 CYS A C 1
ATOM 798 O O . CYS A 1 104 ? 40.312 -19.656 -36 1 26.08 104 CYS A O 1
ATOM 800 N N . HIS A 1 105 ? 41.438 -20.219 -34.344 1 26.11 105 HIS A N 1
ATOM 801 C CA . HIS A 1 105 ? 42.156 -21.281 -35.031 1 26.11 105 HIS A CA 1
ATOM 802 C C . HIS A 1 105 ? 41.312 -22.531 -35.156 1 26.11 105 HIS A C 1
ATOM 804 O O . HIS A 1 105 ? 40.562 -22.891 -34.25 1 26.11 105 HIS A O 1
ATOM 810 N N . ASN A 1 106 ? 40.938 -22.859 -36.406 1 23.02 106 ASN A N 1
ATOM 811 C CA . ASN A 1 106 ? 40.188 -23.984 -36.938 1 23.02 106 ASN A CA 1
ATOM 812 C C . ASN A 1 106 ? 40.781 -25.312 -36.469 1 23.02 106 ASN A C 1
ATOM 814 O O . ASN A 1 106 ? 41.844 -25.703 -36.938 1 23.02 106 ASN A O 1
ATOM 818 N N . ILE A 1 107 ? 40.812 -25.609 -35.156 1 25.38 107 ILE A N 1
ATOM 819 C CA . ILE A 1 107 ? 41.406 -26.922 -34.938 1 25.38 107 ILE A CA 1
ATOM 820 C C . ILE A 1 107 ? 40.469 -28.016 -35.438 1 25.38 107 ILE A C 1
ATOM 822 O O . ILE A 1 107 ? 39.312 -28.062 -35.094 1 25.38 107 ILE A O 1
ATOM 826 N N . ASN A 1 108 ? 40.75 -28.672 -36.594 1 25.8 108 ASN A N 1
ATOM 827 C CA . ASN A 1 108 ? 40.156 -29.812 -37.281 1 25.8 108 ASN A CA 1
ATOM 828 C C . ASN A 1 108 ? 40 -31.016 -36.375 1 25.8 108 ASN A C 1
ATOM 830 O O . ASN A 1 108 ? 40.781 -31.953 -36.406 1 25.8 108 ASN A O 1
ATOM 834 N N . THR A 1 109 ? 39.875 -30.891 -35 1 24.06 109 THR A N 1
ATOM 835 C CA . THR A 1 109 ? 40.031 -32.188 -34.375 1 24.06 109 THR A CA 1
ATOM 836 C C . THR A 1 109 ? 38.812 -33.094 -34.656 1 24.06 109 THR A C 1
ATOM 838 O O . THR A 1 109 ? 37.688 -32.625 -34.625 1 24.06 109 THR A O 1
ATOM 841 N N . GLU A 1 110 ? 38.906 -34.312 -35.219 1 29.17 110 GLU A N 1
ATOM 842 C CA . GLU A 1 110 ? 38.125 -35.5 -35.531 1 29.17 110 GLU A CA 1
ATOM 843 C C . GLU A 1 110 ? 37.156 -35.844 -34.406 1 29.17 110 GLU A C 1
ATOM 845 O O . GLU A 1 110 ? 36.031 -36.281 -34.656 1 29.17 110 GLU A O 1
ATOM 850 N N . ASN A 1 111 ? 37.688 -36.406 -33.25 1 25.62 111 ASN A N 1
ATOM 851 C CA . ASN A 1 111 ? 37.031 -37.469 -32.5 1 25.62 111 ASN A CA 1
ATOM 852 C C . ASN A 1 111 ? 35.781 -36.969 -31.766 1 25.62 111 ASN A C 1
ATOM 854 O O . ASN A 1 111 ? 35.562 -35.75 -31.672 1 25.62 111 ASN A O 1
ATOM 858 N N . HIS A 1 112 ? 35.281 -37.656 -30.531 1 28.36 112 HIS A N 1
ATOM 859 C CA . HIS A 1 112 ? 34.031 -37.938 -29.812 1 28.36 112 HIS A CA 1
ATOM 860 C C . HIS A 1 112 ? 33.562 -36.688 -29.047 1 28.36 112 HIS A C 1
ATOM 862 O O . HIS A 1 112 ? 32.625 -36.781 -28.25 1 28.36 112 HIS A O 1
ATOM 868 N N . TYR A 1 113 ? 33.969 -35.406 -29.25 1 22.17 113 TYR A N 1
ATOM 869 C CA . TYR A 1 113 ? 34.062 -34.531 -28.094 1 22.17 113 TYR A CA 1
ATOM 870 C C . TYR A 1 113 ? 32.656 -34.156 -27.594 1 22.17 113 TYR A C 1
ATOM 872 O O . TYR A 1 113 ? 31.766 -33.875 -28.391 1 22.17 113 TYR A O 1
ATOM 880 N N . THR A 1 114 ? 32.281 -34.781 -26.391 1 25.06 114 THR A N 1
ATOM 881 C CA . THR A 1 114 ? 31.109 -34.594 -25.531 1 25.06 114 THR A CA 1
ATOM 882 C C . THR A 1 114 ? 30.906 -33.125 -25.234 1 25.06 114 THR A C 1
ATOM 884 O O . THR A 1 114 ? 31.672 -32.5 -24.484 1 25.06 114 THR A O 1
ATOM 887 N N . THR A 1 115 ? 30.922 -32.281 -26.203 1 21.42 115 THR A N 1
ATOM 888 C CA . THR A 1 115 ? 31.031 -30.859 -25.906 1 21.42 115 THR A CA 1
ATOM 889 C C . THR A 1 115 ? 29.875 -30.406 -25.016 1 21.42 115 THR A C 1
ATOM 891 O O . THR A 1 115 ? 28.719 -30.734 -25.297 1 21.42 115 THR A O 1
ATOM 894 N N . TYR A 1 116 ? 30.266 -30.094 -23.828 1 22 116 TYR A N 1
ATOM 895 C CA . TYR A 1 116 ? 29.562 -29.422 -22.734 1 22 116 TYR A CA 1
ATOM 896 C C . TYR A 1 116 ? 28.844 -28.188 -23.25 1 22 116 TYR A C 1
ATOM 898 O O . TYR A 1 116 ? 29.344 -27.484 -24.141 1 22 116 TYR A O 1
ATOM 906 N N . CYS A 1 117 ? 27.531 -28.391 -23.266 1 21.3 117 CYS A N 1
ATOM 907 C CA . CYS A 1 117 ? 26.484 -27.453 -23.688 1 21.3 117 CYS A CA 1
ATOM 908 C C . CYS A 1 117 ? 26.844 -26.031 -23.266 1 21.3 117 CYS A C 1
ATOM 910 O O . CYS A 1 117 ? 27.172 -25.781 -22.109 1 21.3 117 CYS A O 1
ATOM 912 N N . ASP A 1 118 ? 27.391 -25 -24.219 1 24.36 118 ASP A N 1
ATOM 913 C CA . ASP A 1 118 ? 27.625 -23.562 -24.266 1 24.36 118 ASP A CA 1
ATOM 914 C C . ASP A 1 118 ? 26.422 -22.797 -23.734 1 24.36 118 ASP A C 1
ATOM 916 O O . ASP A 1 118 ? 25.281 -23.172 -23.984 1 24.36 118 ASP A O 1
ATOM 920 N N . MET B 1 1 ? -4.074 -22.578 -19.984 1 43.62 1 MET B N 1
ATOM 921 C CA . MET B 1 1 ? -2.926 -21.766 -19.578 1 43.62 1 MET B CA 1
ATOM 922 C C . MET B 1 1 ? -3.373 -20.438 -18.984 1 43.62 1 MET B C 1
ATOM 924 O O . MET B 1 1 ? -4.449 -19.938 -19.312 1 43.62 1 MET B O 1
ATOM 928 N N . ALA B 1 2 ? -3.051 -20.281 -17.719 1 57.06 2 ALA B N 1
ATOM 929 C CA . ALA B 1 2 ? -3.623 -19.047 -17.188 1 57.06 2 ALA B CA 1
ATOM 930 C C . ALA B 1 2 ? -3.432 -17.891 -18.172 1 57.06 2 ALA B C 1
ATOM 932 O O . ALA B 1 2 ? -2.402 -17.797 -18.844 1 57.06 2 ALA B O 1
ATOM 933 N N . ASP B 1 3 ? -4.477 -17.391 -18.75 1 66.75 3 ASP B N 1
ATOM 934 C CA . ASP B 1 3 ? -4.422 -16.297 -19.703 1 66.75 3 ASP B CA 1
ATOM 935 C C . ASP B 1 3 ? -3.662 -15.094 -19.141 1 66.75 3 ASP B C 1
ATOM 937 O O . ASP B 1 3 ? -3.814 -14.758 -17.969 1 66.75 3 ASP B O 1
ATOM 941 N N . GLU B 1 4 ? -2.652 -14.609 -19.844 1 71.19 4 GLU B N 1
ATOM 942 C CA . GLU B 1 4 ? -1.803 -13.469 -19.516 1 71.19 4 GLU B CA 1
ATOM 943 C C . GLU B 1 4 ? -2.631 -12.297 -19 1 71.19 4 GLU B C 1
ATOM 945 O O . GLU B 1 4 ? -2.139 -11.477 -18.219 1 71.19 4 GLU B O 1
ATOM 950 N N . LYS B 1 5 ? -4.023 -12.508 -19.359 1 81.44 5 LYS B N 1
ATOM 951 C CA . LYS B 1 5 ? -4.906 -11.398 -19 1 81.44 5 LYS B CA 1
ATOM 952 C C . LYS B 1 5 ? -5.254 -11.43 -17.516 1 81.44 5 LYS B C 1
ATOM 954 O O . LYS B 1 5 ? -5.586 -10.398 -16.938 1 81.44 5 LYS B O 1
ATOM 959 N N . ASP B 1 6 ? -4.953 -12.547 -16.922 1 92.94 6 ASP B N 1
ATOM 960 C CA . ASP B 1 6 ? -5.348 -12.664 -15.523 1 92.94 6 ASP B CA 1
ATOM 961 C C . ASP B 1 6 ? -4.129 -12.641 -14.602 1 92.94 6 ASP B C 1
ATOM 963 O O . ASP B 1 6 ? -4.23 -12.961 -13.422 1 92.94 6 ASP B O 1
ATOM 967 N N . ALA B 1 7 ? -3.018 -12.227 -15.195 1 96.44 7 ALA B N 1
ATOM 968 C CA . ALA B 1 7 ? -1.786 -12.203 -14.414 1 96.44 7 ALA B CA 1
ATOM 969 C C . ALA B 1 7 ? -1.834 -11.109 -13.352 1 96.44 7 ALA B C 1
ATOM 971 O O . ALA B 1 7 ? -2.482 -10.078 -13.539 1 96.44 7 ALA B O 1
ATOM 972 N N . PHE B 1 8 ? -1.232 -11.43 -12.219 1 97.94 8 PHE B N 1
ATOM 973 C CA . PHE B 1 8 ? -0.98 -10.438 -11.188 1 97.94 8 PHE B CA 1
ATOM 974 C C . PHE B 1 8 ? 0.388 -10.648 -10.555 1 97.94 8 PHE B C 1
ATOM 976 O O . PHE B 1 8 ? 0.961 -11.734 -10.648 1 97.94 8 PHE B O 1
ATOM 983 N N . TYR B 1 9 ? 0.887 -9.625 -9.984 1 98 9 TYR B N 1
ATOM 984 C CA . TYR B 1 9 ? 2.195 -9.656 -9.344 1 98 9 TYR B CA 1
ATOM 985 C C . TYR B 1 9 ? 2.09 -9.273 -7.871 1 98 9 TYR B C 1
ATOM 987 O O . TYR B 1 9 ? 1.364 -8.336 -7.516 1 98 9 TYR B O 1
ATOM 995 N N . VAL B 1 10 ? 2.758 -10.094 -7.066 1 98.5 10 VAL B N 1
ATOM 996 C CA . VAL B 1 10 ? 2.885 -9.789 -5.648 1 98.5 10 VAL B CA 1
ATOM 997 C C . VAL B 1 10 ? 4.297 -9.289 -5.352 1 98.5 10 VAL B C 1
ATOM 999 O O . VAL B 1 10 ? 5.277 -9.984 -5.637 1 98.5 10 VAL B O 1
ATOM 1002 N N . VAL B 1 11 ? 4.387 -8.055 -4.859 1 98.12 11 VAL B N 1
ATOM 1003 C CA . VAL B 1 11 ? 5.668 -7.461 -4.48 1 98.12 11 VAL B CA 1
ATOM 1004 C C . VAL B 1 11 ? 5.754 -7.348 -2.961 1 98.12 11 VAL B C 1
ATOM 1006 O O . VAL B 1 11 ? 4.863 -6.781 -2.322 1 98.12 11 VAL B O 1
ATOM 1009 N N . ARG B 1 12 ? 6.754 -7.977 -2.365 1 97.12 12 ARG B N 1
ATOM 1010 C CA . ARG B 1 12 ? 7.031 -7.777 -0.946 1 97.12 12 ARG B CA 1
ATOM 1011 C C . ARG B 1 12 ? 8.258 -6.891 -0.75 1 97.12 12 ARG B C 1
ATOM 1013 O O . ARG B 1 12 ? 9.344 -7.215 -1.22 1 97.12 12 ARG B O 1
ATOM 1020 N N . LYS B 1 13 ? 8.039 -5.777 -0.226 1 96.69 13 LYS B N 1
ATOM 1021 C CA . LYS B 1 13 ? 9.109 -4.867 0.179 1 96.69 13 LYS B CA 1
ATOM 1022 C C . LYS B 1 13 ? 9.133 -4.688 1.694 1 96.69 13 LYS B C 1
ATOM 1024 O O . LYS B 1 13 ? 8.32 -3.938 2.248 1 96.69 13 LYS B O 1
ATOM 1029 N N . GLY B 1 14 ? 10.094 -5.379 2.328 1 95.81 14 GLY B N 1
ATOM 1030 C CA . GLY B 1 14 ? 10.016 -5.445 3.779 1 95.81 14 GLY B CA 1
ATOM 1031 C C . GLY B 1 14 ? 8.711 -6.027 4.281 1 95.81 14 GLY B C 1
ATOM 1032 O O . GLY B 1 14 ? 8.305 -7.117 3.867 1 95.81 14 GLY B O 1
ATOM 1033 N N . ASN B 1 15 ? 7.988 -5.285 5.102 1 96.94 15 ASN B N 1
ATOM 1034 C CA . ASN B 1 15 ? 6.734 -5.766 5.668 1 96.94 15 ASN B CA 1
ATOM 1035 C C . ASN B 1 15 ? 5.535 -5.301 4.844 1 96.94 15 ASN B C 1
ATOM 1037 O O . ASN B 1 15 ? 4.387 -5.527 5.227 1 96.94 15 ASN B O 1
ATOM 1041 N N . ASN B 1 16 ? 5.812 -4.641 3.773 1 97.69 16 ASN B N 1
ATOM 1042 C CA . ASN B 1 16 ? 4.762 -4.156 2.887 1 97.69 16 ASN B CA 1
ATOM 1043 C C . ASN B 1 16 ? 4.586 -5.07 1.677 1 97.69 16 ASN B C 1
ATOM 1045 O O . ASN B 1 16 ? 5.527 -5.281 0.912 1 97.69 16 ASN B O 1
ATOM 1049 N N . VAL B 1 17 ? 3.414 -5.613 1.541 1 98.5 17 VAL B N 1
ATOM 1050 C CA . VAL B 1 17 ? 3.09 -6.484 0.414 1 98.5 17 VAL B CA 1
ATOM 1051 C C . VAL B 1 17 ? 2.08 -5.789 -0.499 1 98.5 17 VAL B C 1
ATOM 1053 O O . VAL B 1 17 ? 1.078 -5.246 -0.028 1 98.5 17 VAL B O 1
ATOM 1056 N N . GLY B 1 18 ? 2.367 -5.73 -1.787 1 98.69 18 GLY B N 1
ATOM 1057 C CA . GLY B 1 18 ? 1.487 -5.109 -2.764 1 98.69 18 GLY B CA 1
ATOM 1058 C C . GLY B 1 18 ? 1.127 -6.031 -3.914 1 98.69 18 GLY B C 1
ATOM 1059 O O . GLY B 1 18 ? 1.903 -6.918 -4.27 1 98.69 18 GLY B O 1
ATOM 1060 N N . VAL B 1 19 ? -0.068 -5.801 -4.438 1 98.81 19 VAL B N 1
ATOM 1061 C CA . VAL B 1 19 ? -0.535 -6.523 -5.613 1 98.81 19 VAL B CA 1
ATOM 1062 C C . VAL B 1 19 ? -0.61 -5.574 -6.809 1 98.81 19 VAL B C 1
ATOM 1064 O O . VAL B 1 19 ? -1.188 -4.488 -6.711 1 98.81 19 VAL B O 1
ATOM 1067 N N . TYR B 1 20 ? -0.01 -6.012 -7.902 1 98 20 TYR B N 1
ATOM 1068 C CA . TYR B 1 20 ? 0.003 -5.258 -9.148 1 98 20 TYR B CA 1
ATOM 1069 C C . TYR B 1 20 ? -0.592 -6.074 -10.289 1 98 20 TYR B C 1
ATOM 1071 O O . TYR B 1 20 ? -0.382 -7.289 -10.367 1 98 20 TYR B O 1
ATOM 1079 N N . LYS B 1 21 ? -1.311 -5.363 -11.133 1 96.88 21 LYS B N 1
ATOM 1080 C CA . LYS B 1 21 ? -1.805 -6 -12.352 1 96.88 21 LYS B CA 1
ATOM 1081 C C . LYS B 1 21 ? -1.238 -5.32 -13.602 1 96.88 21 LYS B C 1
ATOM 1083 O O . LYS B 1 21 ? -1.346 -5.852 -14.703 1 96.88 21 LYS B O 1
ATOM 1088 N N . SER B 1 22 ? -0.587 -4.211 -13.438 1 94.44 22 SER B N 1
ATOM 1089 C CA . SER B 1 22 ? 0.079 -3.465 -14.5 1 94.44 22 SER B CA 1
ATOM 1090 C C . SER B 1 22 ? 1.588 -3.686 -14.469 1 94.44 22 SER B C 1
ATOM 1092 O O . SER B 1 22 ? 2.242 -3.398 -13.461 1 94.44 22 SER B O 1
ATOM 1094 N N . ILE B 1 23 ? 2.113 -4.094 -15.617 1 92.56 23 ILE B N 1
ATOM 1095 C CA . ILE B 1 23 ? 3.553 -4.312 -15.727 1 92.56 23 ILE B CA 1
ATOM 1096 C C . ILE B 1 23 ? 4.289 -2.984 -15.562 1 92.56 23 ILE B C 1
ATOM 1098 O O . ILE B 1 23 ? 5.367 -2.934 -14.969 1 92.56 23 ILE B O 1
ATOM 1102 N N . SER B 1 24 ? 3.684 -1.975 -16.188 1 95.75 24 SER B N 1
ATOM 1103 C CA . SER B 1 24 ? 4.312 -0.661 -16.078 1 95.75 24 SER B CA 1
ATOM 1104 C C . SER B 1 24 ? 4.43 -0.21 -14.633 1 95.75 24 SER B C 1
ATOM 1106 O O . SER B 1 24 ? 5.469 0.31 -14.219 1 95.75 24 SER B O 1
ATOM 1108 N N . ASP B 1 25 ? 3.369 -0.412 -13.797 1 96.69 25 ASP B N 1
ATOM 1109 C CA . ASP B 1 25 ? 3.408 -0.047 -12.383 1 96.69 25 ASP B CA 1
ATOM 1110 C C . ASP B 1 25 ? 4.402 -0.918 -11.617 1 96.69 25 ASP B C 1
ATOM 1112 O O . ASP B 1 25 ? 5.094 -0.437 -10.719 1 96.69 25 ASP B O 1
ATOM 1116 N N . LEU B 1 26 ? 4.426 -2.184 -11.977 1 96.56 26 LEU B N 1
ATOM 1117 C CA . LEU B 1 26 ? 5.379 -3.09 -11.344 1 96.56 26 LEU B CA 1
ATOM 1118 C C . LEU B 1 26 ? 6.809 -2.633 -11.594 1 96.56 26 LEU B C 1
ATOM 1120 O O . LEU B 1 26 ? 7.613 -2.561 -10.664 1 96.56 26 LEU B O 1
ATOM 1124 N N . GLN B 1 27 ? 7.141 -2.307 -12.852 1 93.81 27 GLN B N 1
ATOM 1125 C CA . GLN B 1 27 ? 8.492 -1.883 -13.211 1 93.81 27 GLN B CA 1
ATOM 1126 C C . GLN B 1 27 ? 8.867 -0.589 -12.5 1 93.81 27 GLN B C 1
ATOM 1128 O O . GLN B 1 27 ? 10.016 -0.423 -12.07 1 93.81 27 GLN B O 1
ATOM 1133 N N . ALA B 1 28 ? 7.969 0.3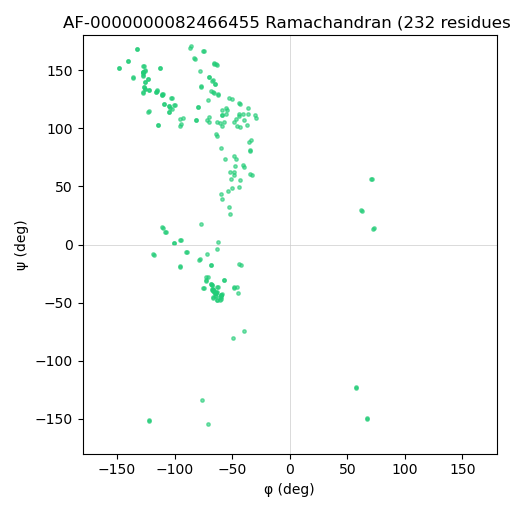17 -12.422 1 94.25 28 ALA B N 1
ATOM 1134 C CA . ALA B 1 28 ? 8.227 1.602 -11.773 1 94.25 28 ALA B CA 1
ATOM 1135 C C . ALA B 1 28 ? 8.609 1.412 -10.312 1 94.25 28 ALA B C 1
ATOM 1137 O O . ALA B 1 28 ? 9.539 2.049 -9.812 1 94.25 28 ALA B O 1
ATOM 1138 N N . VAL B 1 29 ? 7.863 0.56 -9.617 1 94.5 29 VAL B N 1
ATOM 1139 C CA . VAL B 1 29 ? 8.133 0.347 -8.203 1 94.5 29 VAL B CA 1
ATOM 1140 C C . VAL B 1 29 ? 9.492 -0.333 -8.031 1 94.5 29 VAL B C 1
ATOM 1142 O O . VAL B 1 29 ? 10.242 -0.013 -7.113 1 94.5 29 VAL B O 1
ATOM 1145 N N . LEU B 1 30 ? 9.828 -1.264 -8.906 1 93.5 30 LEU B N 1
ATOM 1146 C CA . LEU B 1 30 ? 11.094 -1.984 -8.805 1 93.5 30 LEU B CA 1
ATOM 1147 C C . LEU B 1 30 ? 12.273 -1.062 -9.102 1 93.5 30 LEU B C 1
ATOM 1149 O O . LEU B 1 30 ? 13.32 -1.163 -8.461 1 93.5 30 LEU B O 1
ATOM 1153 N N . ARG B 1 31 ? 12.078 -0.137 -9.992 1 91.19 31 ARG B N 1
ATOM 1154 C CA . ARG B 1 31 ? 13.133 0.792 -10.367 1 91.19 31 ARG B CA 1
ATOM 1155 C C . ARG B 1 31 ? 13.398 1.804 -9.258 1 91.19 31 ARG B C 1
ATOM 1157 O O . ARG B 1 31 ? 14.531 2.275 -9.102 1 91.19 31 ARG B O 1
ATOM 1164 N N . SER B 1 32 ? 12.352 2.107 -8.531 1 90.88 32 SER B N 1
ATOM 1165 C CA . SER B 1 32 ? 12.469 3.146 -7.516 1 90.88 32 SER B CA 1
ATOM 1166 C C . SER B 1 32 ? 12.898 2.562 -6.172 1 90.88 32 SER B C 1
ATOM 1168 O O . SER B 1 32 ? 13.195 3.303 -5.234 1 90.88 32 SER B O 1
ATOM 1170 N N . SER B 1 33 ? 12.984 1.294 -6.047 1 89.56 33 SER B N 1
ATOM 1171 C CA . SER B 1 33 ? 13.219 0.646 -4.762 1 89.56 33 SER B CA 1
ATOM 1172 C C . SER B 1 33 ? 14.68 0.763 -4.34 1 89.56 33 SER B C 1
ATOM 1174 O O . SER B 1 33 ? 15.578 0.599 -5.16 1 89.56 33 SER B O 1
ATOM 1176 N N . VAL B 1 34 ? 14.875 1.092 -3.061 1 87.31 34 VAL B N 1
ATOM 1177 C CA . VAL B 1 34 ? 16.188 1.056 -2.445 1 87.31 34 VAL B CA 1
ATOM 1178 C C . VAL B 1 34 ? 16.484 -0.35 -1.921 1 87.31 34 VAL B C 1
ATOM 1180 O O . VAL B 1 34 ? 15.586 -1.194 -1.866 1 87.31 34 VAL B O 1
ATOM 1183 N N . ASN B 1 35 ? 17.719 -0.612 -1.5 1 82.38 35 ASN B N 1
ATOM 1184 C CA . ASN B 1 35 ? 18.125 -1.955 -1.097 1 82.38 35 ASN B CA 1
ATOM 1185 C C . ASN B 1 35 ? 17.516 -2.344 0.247 1 82.38 35 ASN B C 1
ATOM 1187 O O . ASN B 1 35 ? 17.359 -3.529 0.543 1 82.38 35 ASN B O 1
ATOM 1191 N N . ASP B 1 36 ? 17.25 -1.354 1.063 1 86 36 ASP B N 1
ATOM 1192 C CA . ASP B 1 36 ? 16.609 -1.578 2.354 1 86 36 ASP B CA 1
ATOM 1193 C C . ASP B 1 36 ? 15.32 -0.768 2.473 1 86 36 ASP B C 1
ATOM 1195 O O . ASP B 1 36 ? 15.352 0.464 2.504 1 86 36 ASP B O 1
ATOM 1199 N N . PRO B 1 37 ? 14.227 -1.53 2.541 1 91.12 37 PRO B N 1
ATOM 1200 C CA . PRO B 1 37 ? 14.039 -2.959 2.801 1 91.12 37 PRO B CA 1
ATOM 1201 C C . PRO B 1 37 ? 14.219 -3.816 1.55 1 91.12 37 PRO B C 1
ATOM 1203 O O . PRO B 1 37 ? 14.227 -3.291 0.433 1 91.12 37 PRO B O 1
ATOM 1206 N N . SER B 1 38 ? 14.469 -5.129 1.703 1 92.12 38 SER B N 1
ATOM 1207 C CA . SER B 1 38 ? 14.602 -6.07 0.597 1 92.12 38 SER B CA 1
ATOM 1208 C C . SER B 1 38 ? 13.297 -6.195 -0.181 1 92.12 38 SER B C 1
ATOM 1210 O O . SER B 1 38 ? 12.219 -5.957 0.364 1 92.12 38 SER B O 1
ATOM 1212 N N . VAL B 1 39 ? 13.469 -6.598 -1.476 1 95.31 39 VAL B N 1
ATOM 1213 C CA . VAL B 1 39 ? 12.305 -6.703 -2.35 1 95.31 39 VAL B CA 1
ATOM 1214 C C . VAL B 1 39 ? 12.242 -8.102 -2.963 1 95.31 39 VAL B C 1
ATOM 1216 O O . VAL B 1 39 ? 13.266 -8.656 -3.365 1 95.31 39 VAL B O 1
ATOM 1219 N N . SER B 1 40 ? 11.109 -8.688 -2.943 1 95.75 40 SER B N 1
ATOM 1220 C CA . SER B 1 40 ? 10.82 -9.93 -3.664 1 95.75 40 SER B CA 1
ATOM 1221 C C . SER B 1 40 ? 9.578 -9.789 -4.535 1 95.75 40 SER B C 1
ATOM 1223 O O . SER B 1 40 ? 8.648 -9.062 -4.184 1 95.75 40 SER B O 1
ATOM 1225 N N . VAL B 1 41 ? 9.633 -10.469 -5.676 1 97.19 41 VAL B N 1
ATOM 1226 C CA . VAL B 1 41 ? 8.531 -10.383 -6.625 1 97.19 41 VAL B CA 1
ATOM 1227 C C . VAL B 1 41 ? 8.039 -11.781 -6.973 1 97.19 41 VAL B C 1
ATOM 1229 O O . VAL B 1 41 ? 8.844 -12.695 -7.191 1 97.19 41 VAL B O 1
ATOM 1232 N N . PHE B 1 42 ? 6.727 -11.961 -6.996 1 97.75 42 PHE B N 1
ATOM 1233 C CA . PHE B 1 42 ? 6.074 -13.211 -7.379 1 97.75 42 PHE B CA 1
ATOM 1234 C C . PHE B 1 42 ? 5.031 -12.961 -8.461 1 97.75 42 PHE B C 1
ATOM 1236 O O . PHE B 1 42 ? 4.41 -11.898 -8.5 1 97.75 42 PHE B O 1
ATOM 1243 N N . LYS B 1 43 ? 4.883 -13.945 -9.273 1 96.81 43 LYS B N 1
ATOM 1244 C CA . LYS B 1 43 ? 3.871 -13.875 -10.328 1 96.81 43 LYS B CA 1
ATOM 1245 C C . LYS B 1 43 ? 2.805 -14.945 -10.133 1 96.81 43 LYS B C 1
ATOM 1247 O O . LYS B 1 43 ? 3.123 -16.094 -9.82 1 96.81 43 LYS B O 1
ATOM 1252 N N . GLY B 1 44 ? 1.527 -14.586 -10.195 1 97.5 44 GLY B N 1
ATOM 1253 C CA . GLY B 1 44 ? 0.405 -15.508 -10.148 1 97.5 44 GLY B CA 1
ATOM 1254 C C . GLY B 1 44 ? -0.631 -15.242 -11.227 1 97.5 44 GLY B C 1
ATOM 1255 O O . GLY B 1 44 ? -0.501 -14.297 -12 1 97.5 44 GLY B O 1
ATOM 1256 N N . TYR B 1 45 ? -1.538 -16.203 -11.359 1 96.44 45 TYR B N 1
ATOM 1257 C CA . TYR B 1 45 ? -2.652 -16.062 -12.289 1 96.44 45 TYR B CA 1
ATOM 1258 C C . TYR B 1 45 ? -3.984 -16.281 -11.586 1 96.44 45 TYR B C 1
ATOM 1260 O O . TYR B 1 45 ? -4.086 -17.125 -10.688 1 96.44 45 TYR B O 1
ATOM 1268 N N . GLY B 1 46 ? -5.023 -15.438 -11.945 1 95.12 46 GLY B N 1
ATOM 1269 C CA . GLY B 1 46 ? -6.367 -15.648 -11.43 1 95.12 46 GLY B CA 1
ATOM 1270 C C . GLY B 1 46 ? -6.508 -15.32 -9.961 1 95.12 46 GLY B C 1
ATOM 1271 O O . GLY B 1 46 ? -6.918 -16.172 -9.164 1 95.12 46 GLY B O 1
ATOM 1272 N N . LEU B 1 47 ? -6.18 -14.109 -9.547 1 97.12 47 LEU B N 1
ATOM 1273 C CA . LEU B 1 47 ? -6.402 -13.695 -8.164 1 97.12 47 LEU B CA 1
ATOM 1274 C C . LEU B 1 47 ? -7.863 -13.883 -7.77 1 97.12 47 LEU B C 1
ATOM 1276 O O . LEU B 1 47 ? -8.758 -13.258 -8.352 1 97.12 47 LEU B O 1
ATOM 1280 N N . SER B 1 48 ? -8.148 -14.75 -6.785 1 96.69 48 SER B N 1
ATOM 1281 C CA . SER B 1 48 ? -9.516 -15.086 -6.43 1 96.69 48 SER B CA 1
ATOM 1282 C C . SER B 1 48 ? -10.25 -13.883 -5.852 1 96.69 48 SER B C 1
ATOM 1284 O O . SER B 1 48 ? -9.633 -12.992 -5.273 1 96.69 48 SER B O 1
ATOM 1286 N N . ARG B 1 49 ? -11.57 -13.922 -5.961 1 96.81 49 ARG B N 1
ATOM 1287 C CA . ARG B 1 49 ? -12.406 -12.875 -5.367 1 96.81 49 ARG B CA 1
ATOM 1288 C C . ARG B 1 49 ? -12.25 -12.852 -3.85 1 96.81 49 ARG B C 1
ATOM 1290 O O . ARG B 1 49 ? -12.258 -11.781 -3.238 1 96.81 49 ARG B O 1
ATOM 1297 N N . GLU B 1 50 ? -12.102 -13.969 -3.27 1 96.94 50 GLU B N 1
ATOM 1298 C CA . GLU B 1 50 ? -11.922 -14.078 -1.824 1 96.94 50 GLU B CA 1
ATOM 1299 C C . GLU B 1 50 ? -10.625 -13.414 -1.376 1 96.94 50 GLU B C 1
ATOM 1301 O O . GLU B 1 50 ? -10.586 -12.734 -0.348 1 96.94 50 GLU B O 1
ATOM 1306 N N . ALA B 1 51 ? -9.562 -13.625 -2.146 1 97.94 51 ALA B N 1
ATOM 1307 C CA . ALA B 1 51 ? -8.281 -13 -1.848 1 97.94 51 ALA B CA 1
ATOM 1308 C C . ALA B 1 51 ? -8.367 -11.484 -1.961 1 97.94 51 ALA B C 1
ATOM 1310 O O . ALA B 1 51 ? -7.875 -10.758 -1.093 1 97.94 51 ALA B O 1
ATOM 1311 N N . GLU B 1 52 ? -9.016 -11 -3.035 1 97.25 52 GLU B N 1
ATOM 1312 C CA . GLU B 1 52 ? -9.188 -9.562 -3.234 1 97.25 52 GLU B CA 1
ATOM 1313 C C . GLU B 1 52 ? -9.961 -8.938 -2.078 1 97.25 52 GLU B C 1
ATOM 1315 O O . GLU B 1 52 ? -9.594 -7.875 -1.581 1 97.25 52 GLU B O 1
ATOM 1320 N N . GLN B 1 53 ? -11.016 -9.602 -1.643 1 96.5 53 GLN B N 1
ATOM 1321 C CA . GLN B 1 53 ? -11.82 -9.102 -0.533 1 96.5 53 GLN B CA 1
ATOM 1322 C C . GLN B 1 53 ? -11.016 -9.078 0.764 1 96.5 53 GLN B C 1
ATOM 1324 O O . GLN B 1 53 ? -11.102 -8.125 1.54 1 96.5 53 GLN B O 1
ATOM 1329 N N . TYR B 1 54 ? -10.25 -10.156 0.931 1 97.56 54 TYR B N 1
ATOM 1330 C CA . TYR B 1 54 ? -9.461 -10.242 2.152 1 97.56 54 TYR B CA 1
ATOM 1331 C C . TYR B 1 54 ? -8.43 -9.125 2.223 1 97.56 54 TYR B C 1
ATOM 1333 O O . TYR B 1 54 ? -8.328 -8.43 3.234 1 97.56 54 TYR B O 1
ATOM 1341 N N . VAL B 1 55 ? -7.684 -8.914 1.113 1 97.38 55 VAL B N 1
ATOM 1342 C CA . VAL B 1 55 ? -6.621 -7.91 1.124 1 97.38 55 VAL B CA 1
ATOM 1343 C C . VAL B 1 55 ? -7.234 -6.516 1.238 1 97.38 55 V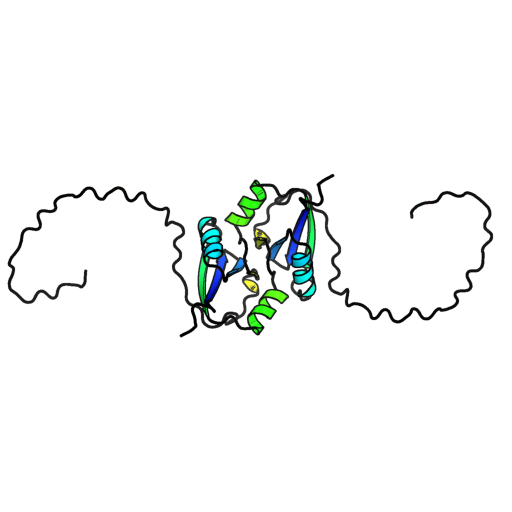AL B C 1
ATOM 1345 O O . VAL B 1 55 ? -6.652 -5.629 1.867 1 97.38 55 VAL B O 1
ATOM 1348 N N . SER B 1 56 ? -8.398 -6.328 0.623 1 95.56 56 SER B N 1
ATOM 1349 C CA . SER B 1 56 ? -9.07 -5.035 0.703 1 95.56 56 SER B CA 1
ATOM 1350 C C . SER B 1 56 ? -9.562 -4.754 2.119 1 95.56 56 SER B C 1
ATOM 1352 O O . SER B 1 56 ? -9.492 -3.617 2.592 1 95.56 56 SER B O 1
ATOM 1354 N N . SER B 1 57 ? -10.055 -5.77 2.828 1 95.75 57 SER B N 1
ATOM 1355 C CA . SER B 1 57 ? -10.633 -5.598 4.156 1 95.75 57 SER B CA 1
ATOM 1356 C C . SER B 1 57 ? -9.547 -5.387 5.207 1 95.75 57 SER B C 1
ATOM 1358 O O . SER B 1 57 ? -9.711 -4.59 6.133 1 95.75 57 SER B O 1
ATOM 1360 N N . HIS B 1 58 ? -8.391 -6.125 5.031 1 96.94 58 HIS B N 1
ATOM 1361 C CA . HIS B 1 58 ? -7.332 -6.078 6.035 1 96.94 58 HIS B CA 1
ATOM 1362 C C . HIS B 1 58 ? -6.262 -5.059 5.664 1 96.94 58 HIS B C 1
ATOM 1364 O O . HIS B 1 58 ? -5.461 -4.66 6.512 1 96.94 58 HIS B O 1
ATOM 1370 N N . GLY B 1 59 ? -6.242 -4.691 4.375 1 97.81 59 GLY B N 1
ATOM 1371 C CA . GLY B 1 59 ? -5.219 -3.791 3.863 1 97.81 59 GLY B CA 1
ATOM 1372 C C . GLY B 1 59 ? -5.789 -2.537 3.23 1 97.81 59 GLY B C 1
ATOM 1373 O O . GLY B 1 59 ? -6.785 -1.988 3.713 1 97.81 59 GLY B O 1
ATOM 1374 N N . LEU B 1 60 ? -5.07 -2.006 2.297 1 98.12 60 LEU B N 1
ATOM 1375 C CA . LEU B 1 60 ? -5.43 -0.793 1.57 1 98.12 60 LEU B CA 1
ATOM 1376 C C . LEU B 1 60 ? -5.73 -1.104 0.107 1 98.12 60 LEU B C 1
ATOM 1378 O O . LEU B 1 60 ? -5.215 -2.08 -0.442 1 98.12 60 LEU B O 1
ATOM 1382 N N . LYS B 1 61 ? -6.539 -0.315 -0.457 1 97.94 61 LYS B N 1
ATOM 1383 C CA . LYS B 1 61 ? -6.855 -0.417 -1.879 1 97.94 61 LYS B CA 1
ATOM 1384 C C . LYS B 1 61 ? -6.656 0.922 -2.584 1 97.94 61 LYS B C 1
ATOM 1386 O O . LYS B 1 61 ? -7.121 1.957 -2.102 1 97.94 61 LYS B O 1
ATOM 1391 N N . ASN B 1 62 ? -5.938 0.893 -3.713 1 98.06 62 ASN B N 1
ATOM 1392 C CA . ASN B 1 62 ? -5.742 2.002 -4.641 1 98.06 62 ASN B CA 1
ATOM 1393 C C . ASN B 1 62 ? -5.02 3.168 -3.973 1 98.06 62 ASN B C 1
ATOM 1395 O O . ASN B 1 62 ? -5.297 4.332 -4.273 1 98.06 62 ASN B O 1
ATOM 1399 N N . ALA B 1 63 ? -4.191 2.904 -3.002 1 98.19 63 ALA B N 1
ATOM 1400 C CA . ALA B 1 63 ? -3.328 3.949 -2.455 1 98.19 63 ALA B CA 1
ATOM 1401 C C . ALA B 1 63 ? -2.289 4.395 -3.482 1 98.19 63 ALA B C 1
ATOM 1403 O O . ALA B 1 63 ? -1.742 3.568 -4.219 1 98.19 63 ALA B O 1
ATOM 1404 N N . ILE B 1 64 ? -2.012 5.664 -3.543 1 98.06 64 ILE B N 1
ATOM 1405 C CA . ILE B 1 64 ? -0.962 6.148 -4.434 1 98.06 64 ILE B CA 1
ATOM 1406 C C . ILE B 1 64 ? 0.395 5.633 -3.957 1 98.06 64 ILE B C 1
ATOM 1408 O O . ILE B 1 64 ? 1.212 5.184 -4.766 1 98.06 64 ILE B O 1
ATOM 1412 N N . TYR B 1 65 ? 0.622 5.754 -2.623 1 98.25 65 TYR B N 1
ATOM 1413 C CA . TYR B 1 65 ? 1.796 5.191 -1.965 1 98.25 65 TYR B CA 1
ATOM 1414 C C . TYR B 1 65 ? 1.392 4.328 -0.774 1 98.25 65 TYR B C 1
ATOM 1416 O O . TYR B 1 65 ? 0.345 4.555 -0.164 1 98.25 65 TYR B O 1
ATOM 1424 N N . SER B 1 66 ? 2.156 3.287 -0.47 1 98.5 66 SER B N 1
ATOM 1425 C CA . SER B 1 66 ? 2.047 2.553 0.786 1 98.5 66 SER B CA 1
ATOM 1426 C C . SER B 1 66 ? 3.42 2.262 1.38 1 98.5 66 SER B C 1
ATOM 1428 O O . SER B 1 66 ? 4.391 2.057 0.646 1 98.5 66 SER B O 1
ATOM 1430 N N . ILE B 1 67 ? 3.49 2.316 2.65 1 98.19 67 ILE B N 1
ATOM 1431 C CA . ILE B 1 67 ? 4.758 2.1 3.338 1 98.19 67 ILE B CA 1
ATOM 1432 C C . ILE B 1 67 ? 4.504 1.454 4.699 1 98.19 67 ILE B C 1
ATOM 1434 O O . ILE B 1 67 ? 3.412 1.585 5.258 1 98.19 67 ILE B O 1
ATOM 1438 N N . ASP B 1 68 ? 5.453 0.734 5.141 1 97.94 68 ASP B N 1
ATOM 1439 C CA . ASP B 1 68 ? 5.387 0.167 6.48 1 97.94 68 ASP B CA 1
ATOM 1440 C C . ASP B 1 68 ? 5.41 1.265 7.543 1 97.94 68 ASP B C 1
ATOM 1442 O O . ASP B 1 68 ? 6.203 2.205 7.453 1 97.94 68 ASP B O 1
ATOM 1446 N N . ALA B 1 69 ? 4.57 1.085 8.539 1 97.19 69 ALA B N 1
ATOM 1447 C CA . ALA B 1 69 ? 4.488 2.08 9.609 1 97.19 69 ALA B CA 1
ATOM 1448 C C . ALA B 1 69 ? 5.84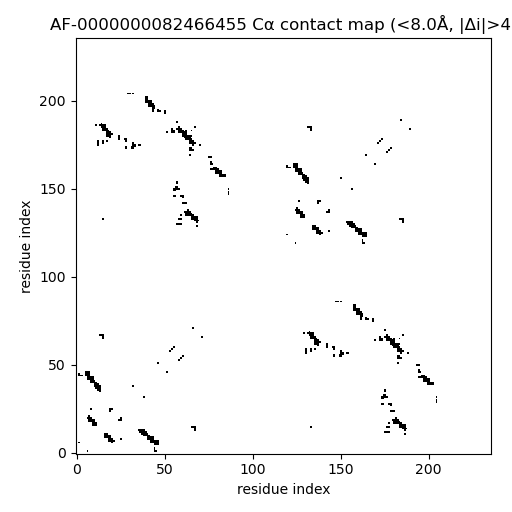4 2.285 10.273 1 97.19 69 ALA B C 1
ATOM 1450 O O . ALA B 1 69 ? 6.18 3.4 10.68 1 97.19 69 ALA B O 1
ATOM 1451 N N . GLY B 1 70 ? 6.617 1.258 10.297 1 96.12 70 GLY B N 1
ATOM 1452 C CA . GLY B 1 70 ? 7.93 1.325 10.922 1 96.12 70 GLY B CA 1
ATOM 1453 C C . GLY B 1 70 ? 8.906 2.205 10.164 1 96.12 70 GLY B C 1
ATOM 1454 O O . GLY B 1 70 ? 9.953 2.588 10.695 1 96.12 70 GLY B O 1
ATOM 1455 N N . ASN B 1 71 ? 8.594 2.482 8.938 1 96.31 71 ASN B N 1
ATOM 1456 C CA . ASN B 1 71 ? 9.469 3.303 8.102 1 96.31 71 ASN B CA 1
ATOM 1457 C C . ASN B 1 71 ? 8.977 4.742 8.016 1 96.31 71 ASN B C 1
ATOM 1459 O O . ASN B 1 71 ? 9.562 5.562 7.309 1 96.31 71 ASN B O 1
ATOM 1463 N N . VAL B 1 72 ? 7.93 5.027 8.688 1 97.06 72 VAL B N 1
ATOM 1464 C CA . VAL B 1 72 ? 7.441 6.402 8.695 1 97.06 72 VAL B CA 1
ATOM 1465 C C . VAL B 1 72 ? 8.234 7.227 9.703 1 97.06 72 VAL B C 1
ATOM 1467 O O . VAL B 1 72 ? 8.086 7.051 10.914 1 97.06 72 VAL B O 1
ATOM 1470 N N . GLN B 1 73 ? 9.055 8.055 9.18 1 93.12 73 GLN B N 1
ATOM 1471 C CA . GLN B 1 73 ? 9.867 8.945 10 1 93.12 73 GLN B CA 1
ATOM 1472 C C . GLN B 1 73 ? 9.031 10.086 10.562 1 93.12 73 GLN B C 1
ATOM 1474 O O . GLN B 1 73 ? 7.926 10.359 10.078 1 93.12 73 GLN B O 1
ATOM 1479 N N . ASP B 1 74 ? 9.664 10.727 11.508 1 92.25 74 ASP B N 1
ATOM 1480 C CA . ASP B 1 74 ? 9.023 11.906 12.078 1 92.25 74 ASP B CA 1
ATOM 1481 C C . ASP B 1 74 ? 8.82 12.984 11.023 1 92.25 74 ASP B C 1
ATOM 1483 O O . ASP B 1 74 ? 9.711 13.227 10.203 1 92.25 74 ASP B O 1
ATOM 1487 N N . ASP B 1 75 ? 7.707 13.539 10.852 1 95.56 75 ASP B N 1
ATOM 1488 C CA . ASP B 1 75 ? 7.336 14.68 10.023 1 95.56 75 ASP B CA 1
ATOM 1489 C C . ASP B 1 75 ? 7.352 14.312 8.539 1 95.56 75 ASP B C 1
ATOM 1491 O O . ASP B 1 75 ? 7.422 15.188 7.676 1 95.56 75 ASP B O 1
ATOM 1495 N N . LEU B 1 76 ? 7.41 13.062 8.242 1 97.69 76 LEU B N 1
ATOM 1496 C CA . LEU B 1 76 ? 7.449 12.609 6.859 1 97.69 76 LEU B CA 1
ATOM 1497 C C . LEU B 1 76 ? 6.367 13.289 6.027 1 97.69 76 LEU B C 1
ATOM 1499 O O . LEU B 1 76 ? 6.617 13.695 4.891 1 97.69 76 LEU B O 1
ATOM 1503 N N . PHE B 1 77 ? 5.285 13.484 6.664 1 97.81 77 PHE B N 1
ATOM 1504 C CA . PHE B 1 77 ? 4.152 14 5.906 1 97.81 77 PHE B CA 1
ATOM 1505 C C . PHE B 1 77 ? 3.877 15.453 6.27 1 97.81 77 PHE B C 1
ATOM 1507 O O . PHE B 1 77 ? 2.842 16.016 5.891 1 97.81 77 PHE B O 1
ATOM 1514 N N . GLY B 1 78 ? 4.797 16.078 7.008 1 96.94 78 GLY B N 1
ATOM 1515 C CA . GLY B 1 78 ? 4.574 17.438 7.465 1 96.94 78 GLY B CA 1
ATOM 1516 C C . GLY B 1 78 ? 3.451 17.547 8.477 1 96.94 78 GLY B C 1
ATOM 1517 O O . GLY B 1 78 ? 3.262 16.656 9.305 1 96.94 78 GLY B O 1
ATOM 1518 N N . LYS B 1 79 ? 2.807 18.688 8.438 1 94.69 79 LYS B N 1
ATOM 1519 C CA . LYS B 1 79 ? 1.685 18.891 9.352 1 94.69 79 LYS B CA 1
ATOM 1520 C C . LYS B 1 79 ? 0.422 18.20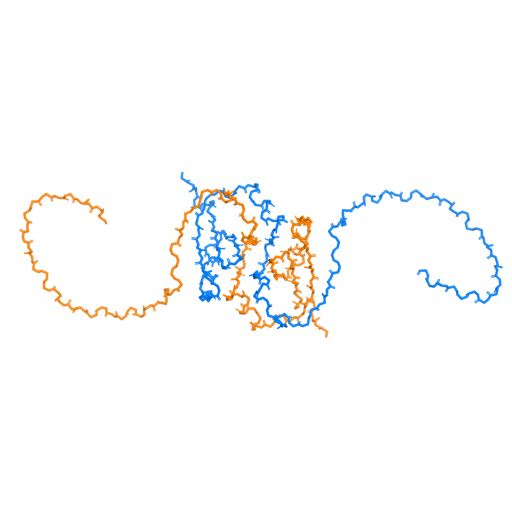3 8.828 1 94.69 79 LYS B C 1
ATOM 1522 O O . LYS B 1 79 ? -0.009 18.484 7.703 1 94.69 79 LYS B O 1
ATOM 1527 N N . VAL B 1 80 ? -0.031 17.266 9.633 1 96.81 80 VAL B N 1
ATOM 1528 C CA . VAL B 1 80 ? -1.276 16.594 9.281 1 96.81 80 VAL B CA 1
ATOM 1529 C C . VAL B 1 80 ? -2.246 16.656 10.453 1 96.81 80 VAL B C 1
ATOM 1531 O O . VAL B 1 80 ? -1.827 16.797 11.609 1 96.81 80 VAL B O 1
ATOM 1534 N N . VAL B 1 81 ? -3.57 16.594 10.133 1 96.19 81 VAL B N 1
ATOM 1535 C CA . VAL B 1 81 ? -4.609 16.672 11.156 1 96.19 81 VAL B CA 1
ATOM 1536 C C . VAL B 1 81 ? -5.387 15.352 11.203 1 96.19 81 VAL B C 1
ATOM 1538 O O . VAL B 1 81 ? -5.754 14.805 10.164 1 96.19 81 VAL B O 1
ATOM 1541 N N . ALA B 1 82 ? -5.598 14.797 12.406 1 96.12 82 ALA B N 1
ATOM 1542 C CA . ALA B 1 82 ? -6.359 13.562 12.57 1 96.12 82 ALA B CA 1
ATOM 1543 C C . ALA B 1 82 ? -7.82 13.766 12.188 1 96.12 82 ALA B C 1
ATOM 1545 O O . ALA B 1 82 ? -8.43 14.781 12.539 1 96.12 82 ALA B O 1
ATOM 1546 N N . CYS B 1 83 ? -8.281 12.852 11.359 1 94.12 83 CYS B N 1
ATOM 1547 C CA . CYS B 1 83 ? -9.688 12.859 10.961 1 94.12 83 CYS B CA 1
ATOM 1548 C C . CYS B 1 83 ? -10.469 11.789 11.711 1 94.12 83 CYS B C 1
ATOM 1550 O O . CYS B 1 83 ? -10.141 10.602 11.633 1 94.12 83 CYS B O 1
ATOM 1552 N N . PRO B 1 84 ? -11.477 12.172 12.555 1 87 84 PRO B N 1
ATOM 1553 C CA . PRO B 1 84 ? -12.289 11.141 13.203 1 87 84 PRO B CA 1
ATOM 1554 C C . PRO B 1 84 ? -13.078 10.297 12.203 1 87 84 PRO B C 1
ATOM 1556 O O . PRO B 1 84 ? -13.672 10.836 11.266 1 87 84 PRO B O 1
ATOM 1559 N N . PHE B 1 85 ? -12.523 9.242 11.828 1 73.62 85 PHE B N 1
ATOM 1560 C CA . PHE B 1 85 ? -13.25 8.352 10.938 1 73.62 85 PHE B CA 1
ATOM 1561 C C . PHE B 1 85 ? -14 7.289 11.734 1 73.62 85 PHE B C 1
ATOM 1563 O O . PHE B 1 85 ? -13.445 6.691 12.656 1 73.62 85 PHE B O 1
ATOM 1570 N N . ARG B 1 86 ? -15.328 7.293 11.844 1 64 86 ARG B N 1
ATOM 1571 C CA . ARG B 1 86 ? -16.062 6.18 12.445 1 64 86 ARG B CA 1
ATOM 1572 C C . ARG B 1 86 ? -16.547 5.207 11.367 1 64 86 ARG B C 1
ATOM 1574 O O . ARG B 1 86 ? -17.172 5.613 10.391 1 64 86 ARG B O 1
ATOM 1581 N N . ALA B 1 87 ? -15.828 4.117 11.25 1 56.81 87 ALA B N 1
ATOM 1582 C CA . ALA B 1 87 ? -16.266 3.08 10.32 1 56.81 87 ALA B CA 1
ATOM 1583 C C . ALA B 1 87 ? -17.766 2.814 10.445 1 56.81 87 ALA B C 1
ATOM 1585 O O . ALA B 1 87 ? -18.422 2.443 9.469 1 56.81 87 ALA B O 1
ATOM 1586 N N . ASP B 1 88 ? -18.219 2.777 11.711 1 49.03 88 ASP B N 1
ATOM 1587 C CA . ASP B 1 88 ? -19.594 2.336 11.977 1 49.03 88 ASP B CA 1
ATOM 1588 C C . ASP B 1 88 ? -20.609 3.275 11.328 1 49.03 88 ASP B C 1
ATOM 1590 O O . ASP B 1 88 ? -21.797 3.221 11.641 1 49.03 88 ASP B O 1
ATOM 1594 N N . ALA B 1 89 ? -20.156 4.25 10.633 1 46.03 89 ALA B N 1
ATOM 1595 C CA . ALA B 1 89 ? -21.359 4.992 10.25 1 46.03 89 ALA B CA 1
ATOM 1596 C C . ALA B 1 89 ? -22.312 4.117 9.438 1 46.03 89 ALA B C 1
ATOM 1598 O O . ALA B 1 89 ? -22.156 3.98 8.219 1 46.03 89 ALA B O 1
ATOM 1599 N N . THR B 1 90 ? -22.531 2.816 9.859 1 39.78 90 THR B N 1
ATOM 1600 C CA . THR B 1 90 ? -23.719 2.207 9.258 1 39.78 90 THR B CA 1
ATOM 1601 C C . THR B 1 90 ? -24.828 3.234 9.102 1 39.78 90 THR B C 1
ATOM 1603 O O . THR B 1 90 ? -25.094 4.016 10.016 1 39.78 90 THR B O 1
ATOM 1606 N N . PRO B 1 91 ? -25.234 3.504 7.91 1 39.38 91 PRO B N 1
ATOM 1607 C CA . PRO B 1 91 ? -26.422 4.344 7.863 1 39.38 91 PRO B CA 1
ATOM 1608 C C . PRO B 1 91 ? -27.453 3.963 8.922 1 39.38 91 PRO B C 1
ATOM 1610 O O . PRO B 1 91 ? -27.906 2.812 8.969 1 39.38 91 PRO B O 1
ATOM 1613 N N . THR B 1 92 ? -27.203 4.156 10.172 1 35.72 92 THR B N 1
ATOM 1614 C CA . THR B 1 92 ? -28.375 4.047 11.047 1 35.72 92 THR B CA 1
ATOM 1615 C C . THR B 1 92 ? -29.641 4.438 10.297 1 35.72 92 THR B C 1
ATOM 1617 O O . THR B 1 92 ? -29.703 5.492 9.656 1 35.72 92 THR B O 1
ATOM 1620 N N . THR B 1 93 ? -30.484 3.432 10 1 35.97 93 THR B N 1
ATOM 1621 C CA . THR B 1 93 ? -31.875 3.682 9.609 1 35.97 93 THR B CA 1
ATOM 1622 C C . THR B 1 93 ? -32.438 4.883 10.359 1 35.97 93 THR B C 1
ATOM 1624 O O . THR B 1 93 ? -32.531 4.871 11.586 1 35.97 93 THR B O 1
ATOM 1627 N N . LEU B 1 94 ? -32.125 6.004 9.891 1 36.16 94 LEU B N 1
ATOM 1628 C CA . LEU B 1 94 ? -32.875 7.164 10.352 1 36.16 94 LEU B CA 1
ATOM 1629 C C . LEU B 1 94 ? -34.344 6.785 10.656 1 36.16 94 LEU B C 1
ATOM 1631 O O . LEU B 1 94 ? -35.125 6.488 9.75 1 36.16 94 LEU B O 1
ATOM 1635 N N . HIS B 1 95 ? -34.5 5.793 11.641 1 38.44 95 HIS B N 1
ATOM 1636 C CA . HIS B 1 95 ? -35.875 5.742 12.062 1 38.44 95 HIS B CA 1
ATOM 1637 C C . HIS B 1 95 ? -36.438 7.145 12.266 1 38.44 95 HIS B C 1
ATOM 1639 O O . HIS B 1 95 ? -35.781 8.023 12.805 1 38.44 95 HIS B O 1
ATOM 1645 N N . PRO B 1 96 ? -37.5 7.523 11.578 1 35.25 96 PRO B N 1
ATOM 1646 C CA . PRO B 1 96 ? -38.125 8.852 11.719 1 35.25 96 PRO B CA 1
ATOM 1647 C C . PRO B 1 96 ? -38.25 9.281 13.18 1 35.25 96 PRO B C 1
ATOM 1649 O O . PRO B 1 96 ? -38.5 8.445 14.055 1 35.25 96 PRO B O 1
ATOM 1652 N N . PRO B 1 97 ? -37.375 10.133 13.641 1 32.97 97 PRO B N 1
ATOM 1653 C CA . PRO B 1 97 ? -37.5 10.594 15.023 1 32.97 97 PRO B CA 1
ATOM 1654 C C . PRO B 1 97 ? -38.969 10.688 15.469 1 32.97 97 PRO B C 1
ATOM 1656 O O . PRO B 1 97 ? -39.812 11.102 14.695 1 32.97 97 PRO B O 1
ATOM 1659 N N . GLN B 1 98 ? -39.438 9.578 16 1 31.64 98 GLN B N 1
ATOM 1660 C CA . GLN B 1 98 ? -40.75 9.844 16.594 1 31.64 98 GLN B CA 1
ATOM 1661 C C . GLN B 1 98 ? -40.75 11.188 17.312 1 31.64 98 GLN B C 1
ATOM 1663 O O . GLN B 1 98 ? -39.812 11.516 18.031 1 31.64 98 GLN B O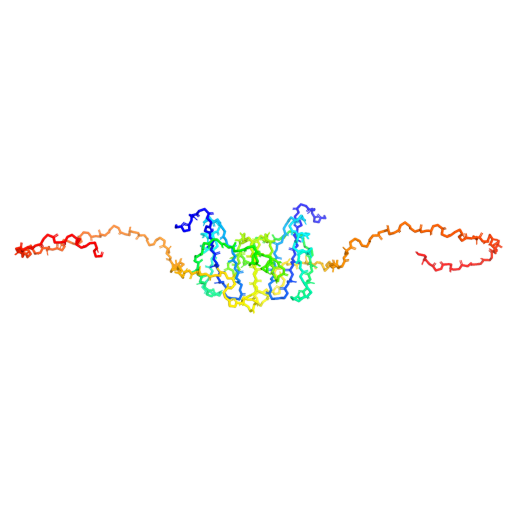 1
ATOM 1668 N N . ARG B 1 99 ? -41.469 12.18 16.828 1 30.95 99 ARG B N 1
ATOM 1669 C CA . ARG B 1 99 ? -41.781 13.531 17.281 1 30.95 99 ARG B CA 1
ATOM 1670 C C . ARG B 1 99 ? -42.125 13.547 18.781 1 30.95 99 ARG B C 1
ATOM 1672 O O . ARG B 1 99 ? -43.188 13.07 19.188 1 30.95 99 ARG B O 1
ATOM 1679 N N . HIS B 1 100 ? -41.281 12.93 19.625 1 28.41 100 HIS B N 1
ATOM 1680 C CA . HIS B 1 100 ? -41.812 13.234 20.953 1 28.41 100 HIS B CA 1
ATOM 1681 C C . HIS B 1 100 ? -41.875 14.734 21.188 1 28.41 100 HIS B C 1
ATOM 1683 O O . HIS B 1 100 ? -40.938 15.461 20.828 1 28.41 100 HIS B O 1
ATOM 1689 N N . ARG B 1 101 ? -43.094 15.281 21.359 1 26.39 101 ARG B N 1
ATOM 1690 C CA . ARG B 1 101 ? -43.562 16.625 21.641 1 26.39 101 ARG B CA 1
ATOM 1691 C C . ARG B 1 101 ? -42.844 17.234 22.844 1 26.39 101 ARG B C 1
ATOM 1693 O O . ARG B 1 101 ? -43 16.766 23.969 1 26.39 101 ARG B O 1
ATOM 1700 N N . THR B 1 102 ? -41.531 17.281 22.781 1 26.72 102 THR B N 1
ATOM 1701 C CA . THR B 1 102 ? -40.969 17.953 23.953 1 26.72 102 THR B CA 1
ATOM 1702 C C . THR B 1 102 ? -41.531 19.359 24.094 1 26.72 102 THR B C 1
ATOM 1704 O O . THR B 1 102 ? -41.562 20.125 23.125 1 26.72 102 THR B O 1
ATOM 1707 N N . SER B 1 103 ? -42.406 19.547 25.016 1 25.45 103 SER B N 1
ATOM 1708 C CA . SER B 1 103 ? -43.031 20.766 25.531 1 25.45 103 SER B CA 1
ATOM 1709 C C . SER B 1 103 ? -41.938 21.812 25.828 1 25.45 103 SER B C 1
ATOM 1711 O O . SER B 1 103 ? -41.094 21.609 26.703 1 25.45 103 SER B O 1
ATOM 1713 N N . CYS B 1 104 ? -41.406 22.438 24.766 1 25.91 104 CYS B N 1
ATOM 1714 C CA . CYS B 1 104 ? -40.438 23.547 24.891 1 25.91 104 CYS B CA 1
ATOM 1715 C C . CYS B 1 104 ? -41.031 24.672 25.734 1 25.91 104 CYS B C 1
ATOM 1717 O O . CYS B 1 104 ? -42.094 25.219 25.391 1 25.91 104 CYS B O 1
ATOM 1719 N N . HIS B 1 105 ? -41.094 24.422 27.016 1 25.31 105 HIS B N 1
ATOM 1720 C CA . HIS B 1 105 ? -41.5 25.531 27.859 1 25.31 105 HIS B CA 1
ATOM 1721 C C . HIS B 1 105 ? -40.719 26.797 27.531 1 25.31 105 HIS B C 1
ATOM 1723 O O . HIS B 1 105 ?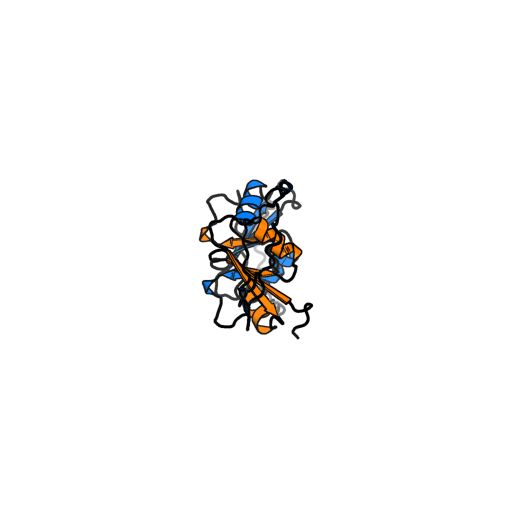 -39.5 26.734 27.344 1 25.31 105 HIS B O 1
ATOM 1729 N N . ASN B 1 106 ? -41.375 27.672 26.891 1 22.03 106 ASN B N 1
ATOM 1730 C CA . ASN B 1 106 ? -41 29.016 26.453 1 22.03 106 ASN B CA 1
ATOM 1731 C C . ASN B 1 106 ? -40.375 29.828 27.578 1 22.03 106 ASN B C 1
ATOM 1733 O O . ASN B 1 106 ? -41.062 30.172 28.547 1 22.03 106 ASN B O 1
ATOM 1737 N N . ILE B 1 107 ? -39.188 29.344 28.109 1 23.95 107 ILE B N 1
ATOM 1738 C CA . ILE B 1 107 ? -38.719 30.281 29.125 1 23.95 107 ILE B CA 1
ATOM 1739 C C . ILE B 1 107 ? -38.469 31.641 28.5 1 23.95 107 ILE B C 1
ATOM 1741 O O . ILE B 1 107 ? -37.75 31.734 27.5 1 23.95 107 ILE B O 1
ATOM 1745 N N . ASN B 1 108 ? -39.281 32.562 28.703 1 23.42 108 ASN B N 1
ATOM 1746 C CA . ASN B 1 108 ? -39.344 33.969 28.312 1 23.42 108 ASN B CA 1
ATOM 1747 C C . ASN B 1 108 ? -38.094 34.719 28.672 1 23.42 108 ASN B C 1
ATOM 1749 O O . ASN B 1 108 ? -38 35.312 29.766 1 23.42 108 ASN B O 1
ATOM 1753 N N . THR B 1 109 ? -36.844 34.031 28.656 1 22.66 109 THR B N 1
ATOM 1754 C CA . THR B 1 109 ? -35.875 35 29.172 1 22.66 109 THR B CA 1
ATOM 1755 C C . THR B 1 109 ? -35.688 36.125 28.188 1 22.66 109 THR B C 1
ATOM 1757 O O . THR B 1 109 ? -35.688 35.938 26.969 1 22.66 109 THR B O 1
ATOM 1760 N N . GLU B 1 110 ? -35.719 37.406 28.578 1 24.98 110 GLU B N 1
ATOM 1761 C CA . GLU B 1 110 ? -35.625 38.719 28 1 24.98 110 GLU B CA 1
ATOM 1762 C C . GLU B 1 110 ? -34.406 38.844 27.062 1 24.98 110 GLU B C 1
ATOM 1764 O O . GLU B 1 110 ? -34.5 39.406 25.984 1 24.98 110 GLU B O 1
ATOM 1769 N N . ASN B 1 111 ? -33.188 39.062 27.609 1 22.95 111 ASN B N 1
ATOM 1770 C CA . ASN B 1 111 ? -32.312 40.094 27.094 1 22.95 111 ASN B CA 1
ATOM 1771 C C . ASN B 1 111 ? -31.641 39.688 25.797 1 22.95 111 ASN B C 1
ATOM 1773 O O . ASN B 1 111 ? -31.641 38.5 25.438 1 22.95 111 ASN B O 1
ATOM 1777 N N . HIS B 1 112 ? -30.125 39.938 25.625 1 25.17 112 HIS B N 1
ATOM 1778 C CA . HIS B 1 112 ? -29.312 40.375 24.484 1 25.17 112 HIS B CA 1
ATOM 1779 C C . HIS B 1 112 ? -29.094 39.219 23.516 1 25.17 112 HIS B C 1
ATOM 1781 O O . HIS B 1 112 ? -29.172 38.062 23.891 1 25.17 112 HIS B O 1
ATOM 1787 N N . TYR B 1 113 ? -28.938 39.531 22.094 1 22.69 113 TYR B N 1
ATOM 1788 C CA . TYR B 1 113 ? -28.984 39 20.734 1 22.69 113 TYR B CA 1
ATOM 1789 C C . TYR B 1 113 ? -27.781 38.094 20.484 1 22.69 113 TYR B C 1
ATOM 1791 O O . TYR B 1 113 ? -27.703 37.438 19.438 1 22.69 113 TYR B O 1
ATOM 1799 N N . THR B 1 114 ? -26.688 37.938 21.359 1 23.53 114 THR B N 1
ATOM 1800 C CA . THR B 1 114 ? -25.469 37.656 20.609 1 23.53 114 THR B CA 1
ATOM 1801 C C . THR B 1 114 ? -25.531 36.25 20 1 23.53 114 THR B C 1
ATOM 1803 O O . THR B 1 114 ? -25.875 35.281 20.688 1 23.53 114 THR B O 1
ATOM 1806 N N . THR B 1 115 ? -25.672 36.219 18.641 1 20.81 115 THR B N 1
ATOM 1807 C CA . THR B 1 115 ? -25.766 35.094 17.719 1 20.81 115 THR B CA 1
ATOM 1808 C C . THR B 1 115 ? -24.594 34.125 17.891 1 20.81 115 THR B C 1
ATOM 1810 O O . THR B 1 115 ? -23.453 34.469 17.562 1 20.81 115 THR B O 1
ATOM 1813 N N . TYR B 1 116 ? -24.188 33.719 19.125 1 19.64 116 TYR B N 1
ATOM 1814 C CA . TYR B 1 116 ? -22.984 32.906 19.172 1 19.64 116 TYR B CA 1
ATOM 1815 C C . TYR B 1 116 ? -23.172 31.594 18.438 1 19.64 116 TYR B C 1
ATOM 1817 O O . TYR B 1 116 ? -24.234 30.984 18.531 1 19.64 116 TYR B O 1
ATOM 1825 N N . CYS B 1 117 ? -22.5 31.625 17.203 1 21.91 117 CYS B N 1
ATOM 1826 C CA . CYS B 1 117 ? -22.281 30.375 16.5 1 21.91 117 CYS B CA 1
ATOM 1827 C C . CYS B 1 117 ? -21.719 29.312 17.422 1 21.91 117 CYS B C 1
ATOM 1829 O O . CYS B 1 117 ? -20.641 29.469 17.984 1 21.91 117 CYS B O 1
ATOM 1831 N N . ASP B 1 118 ? -22.438 28.781 18.422 1 22.89 118 ASP B N 1
ATOM 1832 C CA . ASP B 1 118 ? -21.891 27.797 19.359 1 22.89 118 ASP B CA 1
ATOM 1833 C C . ASP B 1 118 ? -21.531 26.5 18.641 1 22.89 118 ASP B C 1
ATOM 1835 O O . ASP B 1 118 ? -22.234 26.062 17.734 1 22.89 118 ASP B O 1
#

Sequence (236 aa):
MADEKDAFYVVRKGNNVGVYKSISDLQAVLRSSVNDPSVSVFKGYGLSREAEQYVSSHGLKNAIYSIDAGNVQDDLFGKVVACPFRADATPTTLHPPQRHRTSCHNINTENHYTTYCDMADEKDAFYVVRKGNNVGVYKSISDLQAVLRSSVNDPSVSVFKGYGLSREAEQYVSSHGLKNAIYSIDAGNVQDDLFGKVVACPFRADATPTTLHPPQRHRTSCHNINTENHYTTYCD